Protein AF-A0A440LGI3-F1 (afdb_monomer_lite)

Sequence (277 aa):
MKISSRFRAVAVGVIVAAGVGIASAAQLKEGVQTPPGEHEVALRRELAAARAELEIMQRAVRDASAQAHALATTVAKQAAQTLKEQQQIDEALETAQRVIEDFRAEAILWDREQAAGAHPSMEASQLAVKRALDEERRKVELLQQELTTARQTIDALKTGANVAAVEKTNAIKDRSVAATALKQAGEALELERERADSAVRDLDIVRQERDASKQVSAELSAALEQERERAAGPHPSVAASQLAAKRALDEERRKVELLEQELTTARQTIDALKTGA

Secondary structure (DSSP, 8-state):
----TTSSSSTTTTTGGG------TT-TT------HHHHHHHHHHHHHHHHHHHHHHHHHHHHHHHHHHHHHHHHHHHHHHHHHHHHHHHHHHHHHHHHHHHHHHHHHHHHHHHTT---HHHHHHHHHHHHHHHHHHHHHHHHHHHHHHHHHHHHHHHHHHHHHHHHHHHHHHHHHHHHHHHHHHHHHHHHHHHHHHHHHHHHHHHHHHHHHHHHHHHHHHHHHHHHHHHHHS--HHHHHHHHHHHHHHHHHHHHHHHHHHHHHHHHHHHHHHHTT-

Foldseek 3Di:
DDDDPPVVVVVVVVVVVPDPDPPPPPPPPDDDDDDPVVVLVVLVVVLVVLVVVLVVVVVVLVVVVVVLVVVLVVLVVVLVVLVVVLVVLVVLLVVLVVVLVVLVVVVVVVVVVVVVDDDPVVVVVNVVSVVVNVVSVVVNVVSVVSSVVSVVSNVVSVVVVVVSVVVNVVSVVVSVVSVVVSVVSVVVSVVVVVVVVVVVVVVVVVVVVVVVVVVVVVVVVVVVVVVVCVVPDDDPVNVVVVVVVVVVVVVVVVVVVVVVVVVVVVVVVVVVVVVVD

Structure (mmCIF, N/CA/C/O backbone):
data_AF-A0A440LGI3-F1
#
_entry.id   AF-A0A440LGI3-F1
#
loop_
_atom_site.group_PDB
_atom_site.id
_atom_site.type_symbol
_atom_site.label_atom_id
_atom_site.label_alt_id
_atom_site.label_comp_id
_atom_site.label_asym_id
_atom_site.label_entity_id
_atom_site.label_seq_id
_atom_site.pdbx_PDB_ins_code
_atom_site.Cartn_x
_atom_site.Cartn_y
_atom_site.Cartn_z
_atom_site.occupancy
_atom_site.B_iso_or_equiv
_atom_site.auth_seq_id
_atom_site.auth_comp_id
_atom_site.auth_asym_id
_atom_site.auth_atom_id
_atom_site.pdbx_PDB_model_num
ATOM 1 N N . MET A 1 1 ? 2.412 14.571 -14.139 1.00 35.88 1 MET A N 1
ATOM 2 C CA . MET A 1 1 ? 1.070 14.313 -13.567 1.00 35.88 1 MET A CA 1
ATOM 3 C C . MET A 1 1 ? 1.043 14.811 -12.129 1.00 35.88 1 MET A C 1
ATOM 5 O O . MET A 1 1 ? 1.834 14.342 -11.326 1.00 35.88 1 MET A O 1
ATOM 9 N N . LYS A 1 2 ? 0.213 15.818 -11.821 1.00 37.81 2 LYS A N 1
ATOM 10 C CA . LYS A 1 2 ? 0.049 16.361 -10.462 1.00 37.81 2 LYS A CA 1
ATOM 11 C C . LYS A 1 2 ? -0.776 15.368 -9.639 1.00 37.81 2 LYS A C 1
ATOM 13 O O . LYS A 1 2 ? -1.984 15.274 -9.839 1.00 37.81 2 LYS A O 1
ATOM 18 N N . ILE A 1 3 ? -0.123 14.611 -8.759 1.00 36.50 3 ILE A N 1
ATOM 19 C CA . ILE A 1 3 ? -0.808 13.722 -7.816 1.00 36.50 3 ILE A CA 1
ATOM 20 C C . ILE A 1 3 ? -1.513 14.599 -6.780 1.00 36.50 3 ILE A C 1
ATOM 22 O O . ILE A 1 3 ? -0.930 15.492 -6.169 1.00 36.50 3 ILE A O 1
ATOM 26 N N . SER A 1 4 ? -2.819 14.378 -6.697 1.00 35.66 4 SER A N 1
ATOM 27 C CA . SER A 1 4 ? -3.810 15.153 -5.966 1.00 35.66 4 SER A CA 1
ATOM 28 C C . SER A 1 4 ? -3.439 15.381 -4.496 1.00 35.66 4 SER A C 1
ATOM 30 O O . SER A 1 4 ? -3.217 14.441 -3.735 1.00 35.66 4 SER A O 1
ATOM 32 N N . SER A 1 5 ? -3.492 16.655 -4.096 1.00 36.34 5 SER A N 1
ATOM 33 C CA . SER A 1 5 ? -3.334 17.232 -2.746 1.00 36.34 5 SER A CA 1
ATOM 34 C C . SER A 1 5 ? -4.279 16.657 -1.664 1.00 36.34 5 SER A C 1
ATOM 36 O O . SER A 1 5 ? -4.312 17.128 -0.532 1.00 36.34 5 SER A O 1
ATOM 38 N N . ARG A 1 6 ? -5.072 15.628 -1.981 1.00 42.50 6 ARG A N 1
ATOM 39 C CA . ARG A 1 6 ? -6.076 15.043 -1.079 1.00 42.50 6 ARG A CA 1
ATOM 40 C C . ARG A 1 6 ? -5.533 13.952 -0.149 1.00 42.50 6 ARG A C 1
ATOM 42 O O . ARG A 1 6 ? -6.185 13.648 0.840 1.00 42.50 6 ARG A O 1
ATOM 49 N N . PHE A 1 7 ? -4.331 13.424 -0.392 1.00 35.75 7 PHE A N 1
ATOM 50 C CA . PHE A 1 7 ? -3.746 12.367 0.452 1.00 35.75 7 PHE A CA 1
ATOM 51 C C . PHE A 1 7 ? -3.003 12.876 1.697 1.00 35.75 7 PHE A C 1
ATOM 53 O O . PHE A 1 7 ? -2.817 12.122 2.645 1.00 35.75 7 PHE A O 1
ATOM 60 N N . ARG A 1 8 ? -2.629 14.164 1.752 1.00 36.41 8 ARG A N 1
ATOM 61 C CA . ARG A 1 8 ? -1.976 14.757 2.937 1.00 36.41 8 ARG A CA 1
ATOM 62 C C . ARG A 1 8 ? -2.948 15.265 4.006 1.00 36.41 8 ARG A C 1
ATOM 64 O O . ARG A 1 8 ? -2.534 15.447 5.143 1.00 36.41 8 ARG A O 1
ATOM 71 N N . ALA A 1 9 ? -4.223 15.463 3.671 1.00 32.94 9 ALA A N 1
ATOM 72 C CA . ALA A 1 9 ? -5.201 16.029 4.603 1.00 32.94 9 ALA A CA 1
ATOM 73 C C . ALA A 1 9 ? -5.796 14.999 5.584 1.00 32.94 9 ALA A C 1
ATOM 75 O O . ALA A 1 9 ? -6.285 15.384 6.639 1.00 32.94 9 ALA A O 1
ATOM 76 N N . VAL A 1 10 ? -5.720 13.697 5.285 1.00 37.56 10 VAL A N 1
ATOM 77 C CA . VAL A 1 10 ? -6.328 12.655 6.139 1.00 37.56 10 VAL A CA 1
ATOM 78 C C . VAL A 1 10 ? -5.345 12.115 7.191 1.00 37.56 10 VAL A C 1
ATOM 80 O O . VAL A 1 10 ? -5.763 11.679 8.259 1.00 37.56 10 VAL A O 1
ATOM 83 N N . ALA A 1 11 ? -4.032 12.260 6.977 1.00 31.12 11 ALA A N 1
ATOM 84 C CA . ALA A 1 11 ? -3.007 11.832 7.939 1.00 31.12 11 ALA A CA 1
ATOM 85 C C . ALA A 1 11 ? -2.866 12.754 9.172 1.00 31.12 11 ALA A C 1
ATOM 87 O O . ALA A 1 11 ? -2.262 12.358 10.164 1.00 31.12 11 ALA A O 1
ATOM 88 N N . VAL A 1 12 ? -3.451 13.958 9.151 1.00 32.75 12 VAL A N 1
ATOM 89 C CA . VAL A 1 12 ? -3.512 14.849 10.330 1.00 32.75 12 VAL A CA 1
ATOM 90 C C . VAL A 1 12 ? -4.810 14.645 11.126 1.00 32.75 12 VAL A C 1
ATOM 92 O O . VAL A 1 12 ? -4.840 14.911 12.322 1.00 32.75 12 VAL A O 1
ATOM 95 N N . GLY A 1 13 ? -5.858 14.080 10.514 1.00 34.12 13 GLY A N 1
ATOM 96 C CA . GLY A 1 13 ? -7.134 13.819 11.192 1.00 34.12 13 GLY A CA 1
ATOM 97 C C . GLY A 1 13 ? -7.089 12.671 12.206 1.00 34.12 13 GLY A C 1
ATOM 98 O O . GLY A 1 13 ? -7.856 12.677 13.161 1.00 34.12 13 GLY A O 1
ATOM 99 N N . VAL A 1 14 ? -6.167 11.715 12.045 1.00 35.25 14 VAL A N 1
ATOM 100 C CA . VAL A 1 14 ? -6.080 10.528 12.921 1.00 35.25 14 VAL A CA 1
ATOM 101 C C . VAL A 1 14 ? -5.019 10.678 14.022 1.00 35.25 14 VAL A C 1
ATOM 103 O O . VAL A 1 14 ? -5.102 10.012 15.047 1.00 35.25 14 VAL A O 1
ATOM 106 N N . ILE A 1 15 ? -4.070 11.613 13.891 1.00 33.03 15 ILE A N 1
ATOM 107 C CA . ILE A 1 15 ? -3.072 11.886 14.947 1.00 33.03 15 ILE A CA 1
ATOM 108 C C . ILE A 1 15 ? -3.633 12.823 16.036 1.00 33.03 15 ILE A C 1
ATOM 110 O O . ILE A 1 15 ? -3.181 12.779 17.177 1.00 33.03 15 ILE A O 1
ATOM 114 N N . VAL A 1 16 ? -4.678 13.607 15.746 1.00 34.06 16 VAL A N 1
ATOM 115 C CA . VAL A 1 16 ? -5.318 14.475 16.755 1.00 34.06 16 VAL A CA 1
ATOM 116 C C . VAL A 1 16 ? -6.238 13.698 17.710 1.00 34.06 16 VAL A C 1
ATOM 118 O O . VAL A 1 16 ? -6.420 14.126 18.843 1.00 34.06 16 VAL A O 1
ATOM 121 N N . ALA A 1 17 ? -6.723 12.506 17.345 1.00 35.19 17 ALA A N 1
ATOM 122 C CA . ALA A 1 17 ? -7.547 11.685 18.243 1.00 35.19 17 ALA A CA 1
ATOM 123 C C . ALA A 1 17 ? -6.754 10.991 19.376 1.00 35.19 17 ALA A C 1
ATOM 125 O O . ALA A 1 17 ? -7.355 10.462 20.306 1.00 35.19 17 ALA A O 1
ATOM 126 N N . ALA A 1 18 ? -5.415 11.023 19.332 1.00 35.34 18 ALA A N 1
ATOM 127 C CA . ALA A 1 18 ? -4.541 10.565 20.419 1.00 35.34 18 ALA A CA 1
ATOM 128 C C . ALA A 1 18 ? -3.867 11.726 21.182 1.00 35.34 18 ALA A C 1
ATOM 130 O O . ALA A 1 18 ? -3.089 11.505 22.111 1.00 35.34 18 ALA A O 1
ATOM 131 N N . GLY A 1 19 ? -4.163 12.974 20.807 1.00 28.92 19 GLY A N 1
ATOM 132 C CA . GLY A 1 19 ? -3.716 14.162 21.515 1.00 28.92 19 GLY A CA 1
ATOM 133 C C . GLY A 1 19 ? -4.664 14.475 22.660 1.00 28.92 19 GLY A C 1
ATOM 134 O O . GLY A 1 19 ? -5.689 15.118 22.459 1.00 28.92 19 GLY A O 1
ATOM 135 N N . VAL A 1 20 ? -4.283 14.062 23.868 1.00 43.69 20 VAL A N 1
ATOM 136 C CA . VAL A 1 20 ? -4.733 14.660 25.130 1.00 43.69 20 VAL A CA 1
ATOM 137 C C . VAL A 1 20 ? -4.404 16.159 25.075 1.00 43.69 20 VAL A C 1
ATOM 139 O O . VAL A 1 20 ? -3.344 16.613 25.493 1.00 43.69 20 VAL A O 1
ATOM 142 N N . GLY A 1 21 ? -5.292 16.929 24.455 1.00 28.75 21 GLY A N 1
ATOM 143 C CA . GLY A 1 21 ? -5.326 18.377 24.489 1.00 28.75 21 GLY A CA 1
ATOM 144 C C . GLY A 1 21 ? -6.233 18.767 25.636 1.00 28.75 21 GLY A C 1
ATOM 145 O O . GLY A 1 21 ? -7.441 18.571 25.570 1.00 28.75 21 GLY A O 1
ATOM 146 N N . ILE A 1 22 ? -5.616 19.270 26.696 1.00 36.03 22 ILE A N 1
ATOM 147 C CA . ILE A 1 22 ? -6.231 19.834 27.893 1.00 36.03 22 ILE A CA 1
ATOM 148 C C . ILE A 1 22 ? -7.269 20.880 27.459 1.00 36.03 22 ILE A C 1
ATOM 150 O O . ILE A 1 22 ? -6.949 22.049 27.242 1.00 36.03 22 ILE A O 1
ATOM 154 N N . ALA A 1 23 ? -8.523 20.462 27.301 1.00 30.61 23 ALA A N 1
ATOM 155 C CA . ALA A 1 23 ? -9.643 21.377 27.254 1.00 30.61 23 ALA A CA 1
ATOM 156 C C . ALA A 1 23 ? -9.852 21.863 28.688 1.00 30.61 23 ALA A C 1
ATOM 158 O O . ALA A 1 23 ? -10.273 21.120 29.573 1.00 30.61 23 ALA A O 1
ATOM 159 N N . SER A 1 24 ? -9.441 23.112 28.893 1.00 34.94 24 SER A N 1
ATOM 160 C CA . SER A 1 24 ? -9.685 23.949 30.061 1.00 34.94 24 SER A CA 1
ATOM 161 C C . SER A 1 24 ? -11.020 23.632 30.747 1.00 34.94 24 SER A C 1
ATOM 163 O O . SER A 1 24 ? -12.033 23.416 30.081 1.00 34.94 24 SER A O 1
ATOM 165 N N . ALA A 1 25 ? -11.006 23.661 32.081 1.00 32.72 25 ALA A N 1
ATOM 166 C CA . ALA A 1 25 ? -12.065 23.309 33.032 1.00 32.72 25 ALA A CA 1
ATOM 167 C C . ALA A 1 25 ? -13.388 24.117 32.929 1.00 32.72 25 ALA A C 1
ATOM 169 O O . ALA A 1 25 ? -14.118 24.245 33.907 1.00 32.72 25 ALA A O 1
ATOM 170 N N . ALA A 1 26 ? -13.721 24.671 31.763 1.00 33.50 26 ALA A N 1
ATOM 171 C CA . ALA A 1 26 ? -14.857 25.557 31.540 1.00 33.50 26 ALA A CA 1
ATOM 172 C C . ALA A 1 26 ? -16.068 24.901 30.841 1.00 33.50 26 ALA A C 1
ATOM 174 O O . ALA A 1 26 ? -17.099 25.555 30.728 1.00 33.50 26 ALA A O 1
ATOM 175 N N . GLN A 1 27 ? -15.994 23.637 30.397 1.00 34.66 27 GLN A N 1
ATOM 176 C CA . GLN A 1 27 ? -17.116 22.961 29.705 1.00 34.66 27 GLN A CA 1
ATOM 177 C C . GLN A 1 27 ? -17.822 21.852 30.509 1.00 34.66 27 GLN A C 1
ATOM 179 O O . GLN A 1 27 ? -18.662 21.136 29.975 1.00 34.66 27 GLN A O 1
ATOM 184 N N . LEU A 1 28 ? -17.592 21.755 31.822 1.00 34.28 28 LEU A N 1
ATOM 185 C CA . LEU A 1 28 ? -18.392 20.904 32.721 1.00 34.28 28 LEU A CA 1
ATOM 186 C C . LEU A 1 28 ? -19.729 21.568 33.103 1.00 34.28 28 LEU A C 1
ATOM 188 O O . LEU A 1 28 ? -20.055 21.683 34.285 1.00 34.28 28 LEU A O 1
ATOM 192 N N . LYS A 1 29 ? -20.490 22.076 32.125 1.00 39.44 29 LYS A N 1
ATOM 193 C CA . LYS A 1 29 ? -21.777 22.727 32.416 1.00 39.44 29 LYS A CA 1
ATOM 194 C C . LYS A 1 29 ? -22.878 22.548 31.378 1.00 39.44 29 LYS A C 1
ATOM 196 O O . LYS A 1 29 ? -23.799 23.350 31.363 1.00 39.44 29 LYS A O 1
ATOM 201 N N . GLU A 1 30 ? -22.852 21.479 30.592 1.00 33.59 30 GLU A N 1
ATOM 202 C CA . GLU A 1 30 ? -24.061 21.003 29.911 1.00 33.59 30 GLU A CA 1
ATOM 203 C C . GLU A 1 30 ? -24.135 19.483 30.029 1.00 33.59 30 GLU A C 1
ATOM 205 O O . GLU A 1 30 ? -23.509 18.724 29.295 1.00 33.59 30 GLU A O 1
ATOM 210 N N . GLY A 1 31 ? -24.871 19.039 31.049 1.00 43.50 31 GLY A N 1
ATOM 211 C CA . GLY A 1 31 ? -25.256 17.650 31.196 1.00 43.50 31 GLY A CA 1
ATOM 212 C C . GLY A 1 31 ? -26.289 17.293 30.138 1.00 43.50 31 GLY A C 1
ATOM 213 O O . GLY A 1 31 ? -27.443 17.695 30.238 1.00 43.50 31 GLY A O 1
ATOM 214 N N . VAL A 1 32 ? -25.886 16.481 29.169 1.00 39.09 32 VAL A N 1
ATOM 215 C CA . VAL A 1 32 ? -26.798 15.586 28.458 1.00 39.09 32 VAL A CA 1
ATOM 216 C C . VAL A 1 32 ? -26.249 14.186 28.677 1.00 39.09 32 VAL A C 1
ATOM 218 O O . VAL A 1 32 ? -25.307 13.747 28.026 1.00 39.09 32 VAL A O 1
ATOM 221 N N . GLN A 1 33 ? -26.791 13.521 29.695 1.00 47.25 33 GLN A N 1
ATOM 222 C CA . GLN A 1 33 ? -26.539 12.112 29.965 1.00 47.25 33 GLN A CA 1
ATOM 223 C C . GLN A 1 33 ? -27.120 11.298 28.807 1.00 47.25 33 GLN A C 1
ATOM 225 O O . GLN A 1 33 ? -28.317 11.025 28.776 1.00 47.25 33 GLN A O 1
ATOM 230 N N . THR A 1 34 ? -26.284 10.911 27.848 1.00 46.88 34 THR A N 1
ATOM 231 C CA . THR A 1 34 ? -26.617 9.792 26.965 1.00 46.88 34 THR A CA 1
ATOM 232 C C . THR A 1 34 ? -26.595 8.514 27.804 1.00 46.88 34 THR A C 1
ATOM 234 O O . THR A 1 34 ? -25.626 8.307 28.544 1.00 46.88 34 THR A O 1
ATOM 237 N N . PRO A 1 35 ? -27.635 7.666 27.751 1.00 51.53 35 PRO A N 1
ATOM 238 C CA . PRO A 1 35 ? -27.688 6.445 28.541 1.00 51.53 35 PRO A CA 1
ATOM 239 C C . PRO A 1 35 ? -26.464 5.558 28.244 1.00 51.53 35 PRO A C 1
ATOM 241 O O . PRO A 1 35 ? -26.024 5.486 27.093 1.00 51.53 35 PRO A O 1
ATOM 244 N N . PRO A 1 36 ? -25.914 4.863 29.257 1.00 54.81 36 PRO A N 1
ATOM 245 C CA . PRO A 1 36 ? -24.623 4.169 29.175 1.00 54.81 36 PRO A CA 1
ATOM 246 C C . PRO A 1 36 ? -24.510 3.132 28.041 1.00 54.81 36 PRO A C 1
ATOM 248 O O . PRO A 1 36 ? -23.405 2.816 27.618 1.00 54.81 36 PRO A O 1
ATOM 251 N N . GLY A 1 37 ? -25.629 2.648 27.487 1.00 63.50 37 GLY A N 1
ATOM 252 C CA . GLY A 1 37 ? -25.635 1.740 26.335 1.00 63.50 37 GLY A CA 1
ATOM 253 C C . GLY A 1 37 ? -25.569 2.415 24.957 1.00 63.50 37 GLY A C 1
ATOM 254 O O . GLY A 1 37 ? -25.076 1.810 24.009 1.00 63.50 37 GLY A O 1
ATOM 255 N N . GLU A 1 38 ? -26.031 3.660 24.803 1.00 73.75 38 GLU A N 1
ATOM 256 C CA . GLU A 1 38 ? -26.073 4.323 23.486 1.00 73.75 38 GLU A CA 1
ATOM 257 C C . GLU A 1 38 ? -24.679 4.714 22.995 1.00 73.75 38 GLU A C 1
ATOM 259 O O . GLU A 1 38 ? -24.362 4.537 21.817 1.00 73.75 38 GLU A O 1
ATOM 264 N N . HIS A 1 39 ? -23.823 5.179 23.906 1.00 74.44 39 HIS A N 1
ATOM 265 C CA . HIS A 1 39 ? -22.442 5.533 23.586 1.00 74.44 39 HIS A CA 1
ATOM 266 C C . HIS A 1 39 ? -21.631 4.296 23.174 1.00 74.44 39 HIS A C 1
ATOM 268 O O . HIS A 1 39 ? -20.865 4.330 22.214 1.00 74.44 39 HIS A O 1
ATOM 274 N N . GLU A 1 40 ? -21.872 3.159 23.830 1.00 75.69 40 GLU A N 1
ATOM 275 C CA . GLU A 1 40 ? -21.215 1.902 23.488 1.00 75.69 40 GLU A CA 1
ATOM 276 C C . GLU A 1 40 ? -21.670 1.361 22.122 1.00 75.69 40 GLU A C 1
ATOM 278 O O . GLU A 1 40 ? -20.862 0.898 21.315 1.00 75.69 40 GLU A O 1
ATOM 283 N N . VAL A 1 41 ? -22.970 1.449 21.822 1.00 82.50 41 VAL A N 1
ATOM 284 C CA . VAL A 1 41 ? -23.519 1.064 20.514 1.00 82.50 41 VAL A CA 1
ATOM 285 C C . VAL A 1 41 ? -22.981 1.966 19.400 1.00 82.50 41 VAL A C 1
ATOM 287 O O . VAL A 1 41 ? -22.651 1.461 18.323 1.00 82.50 41 VAL A O 1
ATOM 290 N N . ALA A 1 42 ? -22.832 3.268 19.657 1.00 82.88 42 ALA A N 1
ATOM 291 C CA . ALA A 1 42 ? -22.209 4.203 18.724 1.00 82.88 42 ALA A CA 1
ATOM 292 C C . ALA A 1 42 ? -20.744 3.825 18.439 1.00 82.88 42 ALA A C 1
ATOM 294 O O . ALA A 1 42 ? -20.391 3.610 17.280 1.00 82.88 42 ALA A O 1
ATOM 295 N N . LEU A 1 43 ? -19.931 3.603 19.478 1.00 81.19 43 LEU A N 1
ATOM 296 C CA . LEU A 1 43 ? -18.525 3.198 19.342 1.00 81.19 43 LEU A CA 1
ATOM 297 C C . LEU A 1 43 ? -18.363 1.853 18.616 1.00 81.19 43 LEU A C 1
ATOM 299 O O . LEU A 1 43 ? -17.472 1.687 17.783 1.00 81.19 43 LEU A O 1
ATOM 303 N N . ARG A 1 44 ? -19.253 0.883 18.865 1.00 82.75 44 ARG A N 1
ATOM 304 C CA . ARG A 1 44 ? -19.278 -0.397 18.133 1.00 82.75 44 ARG A CA 1
ATOM 305 C C . ARG A 1 44 ? -19.547 -0.192 16.647 1.00 82.75 44 ARG A C 1
ATOM 307 O O . ARG A 1 44 ? -18.911 -0.838 15.813 1.00 82.75 44 ARG A O 1
ATOM 314 N N . ARG A 1 45 ? -20.501 0.680 16.314 1.00 88.25 45 ARG A N 1
ATOM 315 C CA . ARG A 1 45 ? -20.844 1.002 14.927 1.00 88.25 45 ARG A CA 1
ATOM 316 C C . ARG A 1 45 ? -19.687 1.711 14.230 1.00 88.25 45 ARG A C 1
ATOM 318 O O . ARG A 1 45 ? -19.384 1.364 13.092 1.00 88.25 45 ARG A O 1
ATOM 325 N N . GLU A 1 46 ? -19.022 2.635 14.912 1.00 87.38 46 GLU A N 1
ATOM 326 C CA . GLU A 1 46 ? -17.835 3.331 14.409 1.00 87.38 46 GLU A CA 1
ATOM 327 C C . GLU A 1 46 ? -16.658 2.376 14.192 1.00 87.38 46 GLU A C 1
ATOM 329 O O . GLU A 1 46 ? -16.050 2.387 13.126 1.00 87.38 46 GLU A O 1
ATOM 334 N N . LEU A 1 47 ? -16.381 1.469 15.132 1.00 86.06 47 LEU A N 1
ATOM 335 C CA . LEU A 1 47 ? -15.334 0.456 14.982 1.00 86.06 47 LEU A CA 1
ATOM 336 C C . LEU A 1 47 ? -15.647 -0.530 13.844 1.00 86.06 47 LEU A C 1
ATOM 338 O O . LEU A 1 47 ? -14.755 -0.916 13.087 1.00 86.06 47 LEU A O 1
ATOM 342 N N . ALA A 1 48 ? -16.910 -0.938 13.694 1.00 88.44 48 ALA A N 1
ATOM 343 C CA . ALA A 1 48 ? -17.348 -1.774 12.579 1.00 88.44 48 ALA A CA 1
ATOM 344 C C . ALA A 1 48 ? -17.204 -1.045 11.233 1.00 88.44 48 ALA A C 1
ATOM 346 O O . ALA A 1 48 ? -16.718 -1.641 10.271 1.00 88.44 48 ALA A O 1
ATOM 347 N N . ALA A 1 49 ? -17.557 0.243 11.179 1.00 89.38 49 ALA A N 1
ATOM 348 C CA . ALA A 1 49 ? -17.346 1.085 10.007 1.00 89.38 49 ALA A CA 1
ATOM 349 C C . ALA A 1 49 ? -15.850 1.217 9.680 1.00 89.38 49 ALA A C 1
ATOM 351 O O . ALA A 1 49 ? -15.452 0.954 8.549 1.00 89.38 49 ALA A O 1
ATOM 352 N N . ALA A 1 50 ? -15.005 1.486 10.675 1.00 85.44 50 ALA A N 1
ATOM 353 C CA . ALA A 1 50 ? -13.559 1.602 10.501 1.00 85.44 50 ALA A CA 1
ATOM 354 C C . ALA A 1 50 ? -12.906 0.281 10.043 1.00 85.44 50 ALA A C 1
ATOM 356 O O . ALA A 1 50 ? -11.986 0.281 9.223 1.00 85.44 50 ALA A O 1
ATOM 357 N N . ARG A 1 51 ? -13.402 -0.873 10.513 1.00 86.00 51 ARG A N 1
ATOM 358 C CA . ARG A 1 51 ? -12.980 -2.200 10.024 1.00 86.00 51 ARG A CA 1
ATOM 359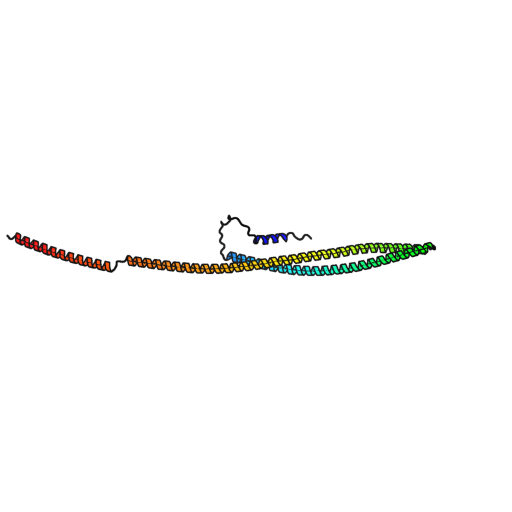 C C . ARG A 1 51 ? -13.405 -2.437 8.576 1.00 86.00 51 ARG A C 1
ATOM 361 O O . ARG A 1 51 ? -12.591 -2.909 7.785 1.00 86.00 51 ARG A O 1
ATOM 368 N N . ALA A 1 52 ? -14.639 -2.087 8.217 1.00 89.50 52 ALA A N 1
ATOM 369 C CA . ALA A 1 52 ? -15.122 -2.194 6.843 1.00 89.50 52 ALA A CA 1
ATOM 370 C C . ALA A 1 52 ? -14.318 -1.288 5.893 1.00 89.50 52 ALA A C 1
ATOM 372 O O . ALA A 1 52 ? -13.907 -1.721 4.816 1.00 89.50 52 ALA A O 1
ATOM 373 N N . GLU A 1 53 ? -14.012 -0.062 6.316 1.00 86.50 53 GLU A N 1
ATOM 374 C CA . GLU A 1 53 ? -13.130 0.850 5.587 1.00 86.50 53 GLU A CA 1
ATOM 375 C C . GLU A 1 53 ? -11.716 0.279 5.441 1.00 86.50 53 GLU A C 1
ATOM 377 O O . GLU A 1 53 ? -11.148 0.333 4.348 1.00 86.50 53 GLU A O 1
ATOM 382 N N . LEU A 1 54 ? -11.156 -0.343 6.486 1.00 86.50 54 LEU A N 1
ATOM 383 C CA . LEU A 1 54 ? -9.871 -1.038 6.388 1.00 86.50 54 LEU A CA 1
ATOM 384 C C . LEU A 1 54 ? -9.921 -2.170 5.362 1.00 86.50 54 LEU A C 1
ATOM 386 O O . LEU A 1 54 ? -8.991 -2.309 4.573 1.00 86.50 54 LEU A O 1
ATOM 390 N N . GLU A 1 55 ? -10.976 -2.980 5.338 1.00 89.38 55 GLU A N 1
ATOM 391 C CA . GLU A 1 55 ? -11.117 -4.045 4.343 1.00 89.38 55 GLU A CA 1
ATOM 392 C C . GLU A 1 55 ? -11.185 -3.500 2.913 1.00 89.38 55 GLU A C 1
ATOM 394 O O . GLU A 1 55 ? -10.527 -4.045 2.020 1.00 89.38 55 GLU A O 1
ATOM 399 N N . ILE A 1 56 ? -11.923 -2.406 2.699 1.00 89.00 56 ILE A N 1
ATOM 400 C CA . ILE A 1 56 ? -11.981 -1.701 1.412 1.00 89.00 56 ILE A CA 1
ATOM 401 C C . ILE A 1 56 ? -10.587 -1.197 1.030 1.00 89.00 56 ILE A C 1
ATOM 403 O O . ILE A 1 56 ? -10.114 -1.488 -0.070 1.00 89.00 56 ILE A O 1
ATOM 407 N N . MET A 1 57 ? -9.888 -0.522 1.947 1.00 84.75 57 MET A N 1
ATOM 408 C CA . MET A 1 57 ? -8.516 -0.059 1.732 1.00 84.75 57 MET A CA 1
ATOM 409 C C . MET A 1 57 ? -7.573 -1.222 1.415 1.00 84.75 57 MET A C 1
ATOM 411 O O . MET A 1 57 ? -6.760 -1.133 0.501 1.00 84.75 57 MET A O 1
ATOM 415 N N . GLN A 1 58 ? -7.694 -2.352 2.111 1.00 85.31 58 GLN A N 1
ATOM 416 C CA . GLN A 1 58 ? -6.874 -3.529 1.845 1.00 85.31 58 GLN A CA 1
ATOM 417 C C . GLN A 1 58 ? -7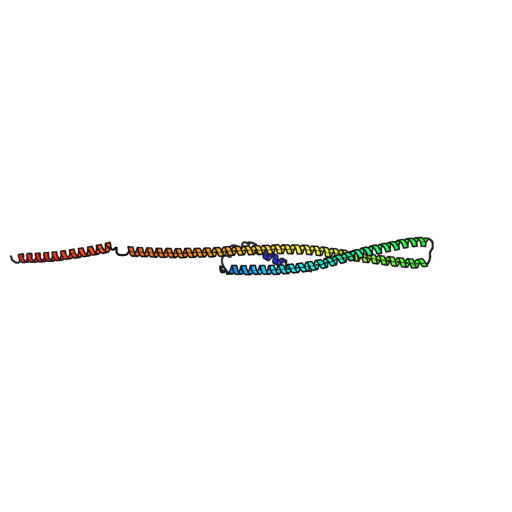.134 -4.114 0.461 1.00 85.31 58 GLN A C 1
ATOM 419 O O . GLN A 1 58 ? -6.187 -4.550 -0.191 1.00 85.31 58 GLN A O 1
ATOM 424 N N . ARG A 1 59 ? -8.394 -4.173 0.014 1.00 89.69 59 ARG A N 1
ATOM 425 C CA . ARG A 1 59 ? -8.726 -4.609 -1.350 1.00 89.69 59 ARG A CA 1
ATOM 426 C C . ARG A 1 59 ? -8.138 -3.643 -2.372 1.00 89.69 59 ARG A C 1
ATOM 428 O O . ARG A 1 59 ? -7.358 -4.088 -3.203 1.00 89.69 59 ARG A O 1
ATOM 435 N N . ALA A 1 60 ? -8.355 -2.341 -2.200 1.00 86.81 60 ALA A N 1
ATOM 436 C CA . ALA A 1 60 ? -7.778 -1.317 -3.066 1.00 86.81 60 ALA A CA 1
ATOM 437 C C . ALA A 1 60 ? -6.241 -1.397 -3.138 1.00 86.81 60 ALA A C 1
ATOM 439 O O . ALA A 1 60 ? -5.668 -1.265 -4.213 1.00 86.81 60 ALA A O 1
ATOM 440 N N . VAL A 1 61 ? -5.559 -1.680 -2.023 1.00 85.38 61 VAL A N 1
ATOM 441 C CA . VAL A 1 61 ? -4.100 -1.881 -1.992 1.00 85.38 61 VAL A CA 1
ATOM 442 C C . VAL A 1 61 ? -3.684 -3.173 -2.699 1.00 85.38 61 VAL A C 1
ATOM 444 O O . VAL A 1 61 ? -2.662 -3.176 -3.383 1.00 85.38 61 VAL A O 1
ATOM 447 N N . ARG A 1 62 ? -4.435 -4.275 -2.558 1.00 86.69 62 ARG A N 1
ATOM 448 C CA . ARG A 1 62 ? -4.160 -5.517 -3.307 1.00 86.69 62 ARG A CA 1
ATOM 449 C C . ARG A 1 62 ? -4.306 -5.278 -4.808 1.00 86.69 62 ARG A C 1
ATOM 451 O O . ARG A 1 62 ? -3.409 -5.654 -5.557 1.00 86.69 62 ARG A O 1
ATOM 458 N N . ASP A 1 63 ? -5.368 -4.594 -5.215 1.00 88.94 63 ASP A N 1
ATOM 459 C CA . ASP A 1 63 ? -5.636 -4.266 -6.615 1.00 88.94 63 ASP A CA 1
ATOM 460 C C . ASP A 1 63 ? -4.567 -3.319 -7.170 1.00 88.94 63 ASP A C 1
ATOM 462 O O . ASP A 1 63 ? -3.980 -3.589 -8.217 1.00 88.94 63 ASP A O 1
ATOM 466 N N . ALA A 1 64 ? -4.223 -2.263 -6.429 1.00 85.75 64 ALA A N 1
ATOM 467 C CA . ALA A 1 64 ? -3.138 -1.351 -6.779 1.00 85.75 64 ALA A CA 1
ATOM 468 C C . ALA A 1 64 ? -1.783 -2.071 -6.843 1.00 85.75 64 ALA A C 1
ATOM 470 O O . ALA A 1 64 ? -0.986 -1.802 -7.736 1.00 85.75 64 ALA A O 1
ATOM 471 N N . SER A 1 65 ? -1.519 -3.029 -5.950 1.00 85.56 65 SER A N 1
ATOM 472 C CA . SER A 1 65 ? -0.305 -3.846 -5.997 1.00 85.56 65 SER A CA 1
ATOM 473 C C . SER A 1 65 ? -0.288 -4.780 -7.206 1.00 85.56 65 SER A C 1
ATOM 475 O O . SER A 1 65 ? 0.776 -4.984 -7.787 1.00 85.56 65 SER A O 1
ATOM 477 N N . ALA A 1 66 ? -1.427 -5.357 -7.591 1.00 89.31 66 ALA A N 1
ATOM 478 C CA . ALA A 1 66 ? -1.533 -6.192 -8.783 1.00 89.31 66 ALA A CA 1
ATOM 479 C C . ALA A 1 66 ? -1.308 -5.359 -10.054 1.00 89.31 66 ALA A C 1
ATOM 481 O O . ALA A 1 66 ? -0.517 -5.749 -10.912 1.00 89.31 66 ALA A O 1
ATOM 482 N N . GLN A 1 67 ? -1.914 -4.170 -10.129 1.00 88.44 67 GLN A N 1
ATOM 483 C CA . GLN A 1 67 ? -1.678 -3.202 -11.203 1.00 88.44 67 GLN A CA 1
ATOM 484 C C . GLN A 1 67 ? -0.214 -2.750 -11.244 1.00 88.44 67 GLN A C 1
ATOM 486 O O . GLN A 1 67 ? 0.396 -2.765 -12.308 1.00 88.44 67 GLN A O 1
ATOM 491 N N . ALA A 1 68 ? 0.389 -2.424 -10.099 1.00 86.62 68 ALA A N 1
ATOM 492 C CA . ALA A 1 68 ? 1.798 -2.046 -10.012 1.00 86.62 68 ALA A CA 1
ATOM 493 C C . ALA A 1 68 ? 2.727 -3.184 -10.455 1.00 86.62 68 ALA A C 1
ATOM 495 O O . ALA A 1 68 ? 3.711 -2.934 -11.144 1.00 86.62 68 ALA A O 1
ATOM 496 N N . HIS A 1 69 ? 2.412 -4.437 -10.113 1.00 87.56 69 HIS A N 1
ATOM 497 C CA . HIS A 1 69 ? 3.160 -5.592 -10.606 1.00 87.56 69 HIS A CA 1
ATOM 498 C C . HIS A 1 69 ? 3.010 -5.769 -12.117 1.00 87.56 69 HIS A C 1
ATOM 500 O O . HIS A 1 69 ? 4.016 -5.964 -12.796 1.00 87.56 69 HIS A O 1
ATOM 506 N N . ALA A 1 70 ? 1.798 -5.648 -12.661 1.00 92.12 70 ALA A N 1
ATOM 507 C CA . ALA A 1 70 ? 1.580 -5.696 -14.103 1.00 92.12 70 ALA A CA 1
ATOM 508 C C . ALA A 1 70 ? 2.379 -4.592 -14.818 1.00 92.12 70 ALA A C 1
ATOM 510 O O . ALA A 1 70 ? 3.139 -4.886 -15.740 1.00 92.12 70 ALA A O 1
ATOM 511 N N . LEU A 1 71 ? 2.314 -3.353 -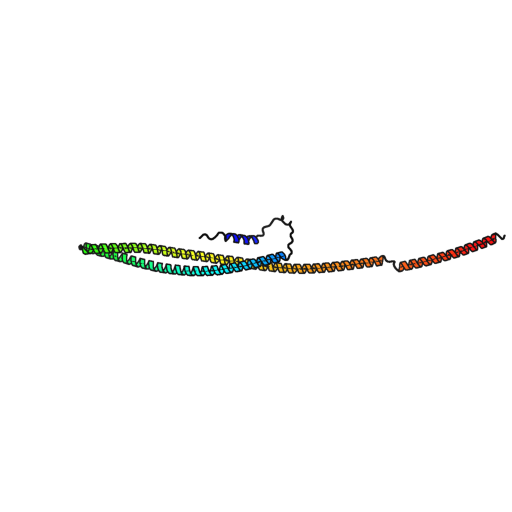14.325 1.00 90.19 71 LEU A N 1
ATOM 512 C CA . LEU A 1 71 ? 3.092 -2.229 -14.848 1.00 90.19 71 LEU A CA 1
ATOM 513 C C . LEU A 1 71 ? 4.604 -2.457 -14.726 1.00 90.19 71 LEU A C 1
ATOM 515 O O . LEU A 1 71 ? 5.346 -2.187 -15.665 1.00 90.19 71 LEU A O 1
ATOM 519 N N . ALA A 1 72 ? 5.081 -3.008 -13.610 1.00 89.50 72 ALA A N 1
ATOM 520 C CA . ALA A 1 72 ? 6.491 -3.349 -13.447 1.00 89.50 72 ALA A CA 1
ATOM 521 C C . ALA A 1 72 ? 6.934 -4.403 -14.470 1.00 89.50 72 ALA A C 1
ATOM 523 O O . ALA A 1 72 ? 8.016 -4.286 -15.038 1.00 89.50 72 ALA A O 1
ATOM 524 N N . THR A 1 73 ? 6.093 -5.401 -14.766 1.00 92.81 73 THR A N 1
ATOM 525 C CA . THR A 1 73 ? 6.411 -6.390 -15.807 1.00 92.81 73 THR A CA 1
ATOM 526 C C . THR A 1 73 ? 6.433 -5.779 -17.205 1.00 92.81 73 THR A C 1
ATOM 528 O O . THR A 1 73 ? 7.299 -6.139 -18.000 1.00 92.81 73 THR A O 1
ATOM 531 N N . THR A 1 74 ? 5.538 -4.836 -17.521 1.00 93.44 74 THR A N 1
ATOM 532 C CA . THR A 1 74 ? 5.561 -4.148 -18.821 1.00 93.44 74 THR A CA 1
ATOM 533 C C . THR A 1 74 ? 6.771 -3.231 -18.944 1.00 93.44 74 THR A C 1
ATOM 535 O O . THR A 1 74 ? 7.444 -3.265 -19.967 1.00 93.44 74 THR A O 1
ATOM 538 N N . VAL A 1 75 ? 7.101 -2.485 -17.887 1.00 93.06 75 VAL A N 1
ATOM 539 C CA . VAL A 1 75 ? 8.290 -1.621 -17.827 1.00 93.06 75 VAL A CA 1
ATOM 540 C C . VAL A 1 75 ? 9.571 -2.445 -17.939 1.00 93.06 75 VAL A C 1
ATOM 542 O O . VAL A 1 75 ? 10.469 -2.071 -18.683 1.00 93.06 75 VAL A O 1
ATOM 545 N N . ALA A 1 76 ? 9.651 -3.600 -17.273 1.00 91.75 76 ALA A N 1
ATOM 546 C CA . ALA A 1 76 ? 10.800 -4.496 -17.387 1.00 91.75 76 ALA A CA 1
ATOM 547 C C . ALA A 1 76 ? 10.957 -5.051 -18.811 1.00 91.75 76 ALA A C 1
ATOM 549 O O . ALA A 1 76 ? 12.070 -5.095 -19.332 1.00 91.75 76 ALA A O 1
ATOM 550 N N . LYS A 1 77 ? 9.850 -5.427 -19.467 1.00 94.69 77 LYS A N 1
ATOM 551 C CA . LYS A 1 77 ? 9.864 -5.845 -20.878 1.00 94.69 77 LYS A CA 1
ATOM 552 C C . LYS A 1 77 ? 10.325 -4.716 -21.798 1.00 94.69 77 LYS A C 1
ATOM 554 O O . LYS A 1 77 ? 11.149 -4.960 -22.670 1.00 94.69 77 LYS A O 1
ATOM 559 N N . GLN A 1 78 ? 9.829 -3.497 -21.586 1.00 94.19 78 GLN A N 1
ATOM 560 C CA . GLN A 1 78 ? 10.253 -2.317 -22.343 1.00 94.19 78 GLN A CA 1
ATOM 561 C C . GLN A 1 78 ? 11.744 -2.034 -22.143 1.00 94.19 78 GLN A C 1
ATOM 563 O O . GLN A 1 78 ? 12.463 -1.909 -23.123 1.00 94.19 78 GLN A O 1
ATOM 568 N N . ALA A 1 79 ? 12.233 -2.031 -20.902 1.00 93.38 79 ALA A N 1
ATOM 569 C CA . ALA A 1 79 ? 13.648 -1.815 -20.607 1.00 93.38 79 ALA A CA 1
ATOM 570 C C . ALA A 1 79 ? 14.547 -2.880 -21.254 1.00 93.38 79 ALA A C 1
ATOM 572 O O . ALA A 1 79 ? 15.584 -2.544 -21.818 1.00 93.38 79 ALA A O 1
ATOM 573 N N . ALA A 1 80 ? 14.143 -4.155 -21.215 1.00 94.88 80 ALA A N 1
ATOM 574 C CA . ALA A 1 80 ? 14.877 -5.235 -21.873 1.00 94.88 80 ALA A CA 1
ATOM 575 C C . ALA A 1 80 ? 14.910 -5.065 -23.400 1.00 94.88 80 ALA A C 1
ATOM 577 O O . ALA A 1 80 ? 15.944 -5.301 -24.023 1.00 94.88 80 ALA A O 1
ATOM 578 N N . GLN A 1 81 ? 13.799 -4.626 -23.996 1.00 96.00 81 GLN A N 1
ATOM 579 C CA . GLN A 1 81 ? 13.719 -4.347 -25.426 1.00 96.00 81 GLN A CA 1
ATOM 580 C C . GLN A 1 81 ? 14.615 -3.166 -25.819 1.00 96.00 81 GLN A C 1
ATOM 582 O O . GLN A 1 81 ? 15.427 -3.304 -26.729 1.00 96.00 81 GLN A O 1
ATOM 587 N N . THR A 1 82 ? 14.549 -2.049 -25.092 1.00 95.88 82 THR A N 1
ATOM 588 C CA . THR A 1 82 ? 15.405 -0.880 -25.341 1.00 95.88 82 THR A CA 1
ATOM 589 C C . THR A 1 82 ? 16.885 -1.204 -25.138 1.00 95.88 82 THR A C 1
ATOM 591 O O . THR A 1 82 ? 17.721 -0.707 -25.879 1.00 95.88 82 THR A O 1
ATOM 594 N N . LEU A 1 83 ? 17.234 -2.071 -24.182 1.00 95.69 83 LEU A N 1
ATOM 595 C CA . LEU A 1 83 ? 18.614 -2.532 -24.000 1.00 95.69 83 LEU A CA 1
ATOM 596 C C . LEU A 1 83 ? 19.097 -3.368 -25.195 1.00 95.69 83 LEU A C 1
ATOM 598 O O . LEU A 1 83 ? 20.238 -3.230 -25.627 1.00 95.69 83 LEU A O 1
ATOM 602 N N . LYS A 1 84 ? 18.230 -4.221 -25.748 1.00 96.62 84 LYS A N 1
ATOM 603 C CA . LYS A 1 84 ? 18.545 -4.987 -26.957 1.00 96.62 84 LYS A CA 1
ATOM 604 C C . LYS A 1 84 ? 18.732 -4.068 -28.166 1.00 96.62 84 LYS A C 1
ATOM 606 O O . LYS A 1 84 ? 19.686 -4.244 -28.914 1.00 96.62 84 LYS A O 1
ATOM 611 N N . GLU A 1 85 ? 17.856 -3.082 -28.338 1.00 95.38 85 GLU A N 1
ATOM 612 C CA . GLU A 1 85 ? 17.989 -2.057 -29.384 1.00 95.38 85 GLU A CA 1
ATOM 613 C C . GLU A 1 85 ? 19.281 -1.255 -29.206 1.00 95.38 85 GLU A C 1
ATOM 615 O O . GLU A 1 85 ? 20.013 -1.052 -30.167 1.00 95.38 85 GLU A O 1
ATOM 620 N N . GLN A 1 86 ? 19.623 -0.886 -27.969 1.00 96.25 86 GLN A N 1
ATOM 621 C CA . GLN A 1 86 ? 20.881 -0.219 -27.649 1.00 96.25 86 GLN A CA 1
ATOM 622 C C . GLN A 1 86 ? 22.095 -1.045 -28.101 1.00 96.25 86 GLN A C 1
ATOM 624 O O . GLN A 1 86 ? 22.985 -0.502 -28.745 1.00 96.25 86 GLN A O 1
ATOM 629 N N . GLN A 1 87 ? 22.118 -2.350 -27.802 1.00 96.56 87 GLN A N 1
ATOM 630 C CA . GLN A 1 87 ? 23.197 -3.251 -28.230 1.00 96.56 87 GLN A CA 1
ATOM 631 C C . GLN A 1 87 ? 23.305 -3.323 -29.757 1.00 96.56 87 GLN A C 1
ATOM 633 O O . GLN A 1 87 ? 24.403 -3.259 -30.297 1.00 96.56 87 GLN A O 1
ATOM 638 N N . GLN A 1 88 ? 22.171 -3.390 -30.456 1.00 96.81 88 GLN A N 1
ATOM 639 C CA . GLN A 1 88 ? 22.144 -3.391 -31.920 1.00 96.81 88 GLN A CA 1
ATOM 640 C C . GLN A 1 88 ? 22.646 -2.070 -32.514 1.00 96.81 88 GLN A C 1
ATOM 642 O O . GLN A 1 88 ? 23.348 -2.083 -33.521 1.00 96.81 88 GLN A O 1
ATOM 647 N N . ILE A 1 89 ? 22.314 -0.934 -31.894 1.00 96.31 89 ILE A N 1
ATOM 648 C CA . ILE A 1 89 ? 22.815 0.384 -32.300 1.00 96.31 89 ILE A CA 1
ATOM 649 C C . ILE A 1 89 ? 24.323 0.480 -32.050 1.00 96.31 89 ILE A C 1
ATOM 651 O O . ILE A 1 89 ? 25.044 0.962 -32.919 1.00 96.31 89 ILE A O 1
ATOM 655 N N . ASP A 1 90 ? 24.812 -0.005 -30.906 1.00 96.44 90 ASP A N 1
ATOM 656 C CA . ASP A 1 90 ? 26.245 -0.051 -30.592 1.00 96.44 90 ASP A CA 1
ATOM 657 C C . ASP A 1 90 ? 27.012 -0.914 -31.626 1.00 96.44 90 ASP A C 1
ATOM 659 O O . ASP A 1 90 ? 28.049 -0.490 -32.139 1.00 96.44 90 ASP A O 1
ATOM 663 N N . GLU A 1 91 ? 26.474 -2.076 -32.018 1.00 97.62 91 GLU A N 1
ATOM 664 C CA . GLU A 1 91 ? 27.032 -2.931 -33.083 1.00 97.62 91 GLU A CA 1
ATOM 665 C C . GLU A 1 91 ? 26.988 -2.253 -34.468 1.00 97.62 91 GLU A C 1
ATOM 667 O O . GLU A 1 91 ? 27.964 -2.273 -35.228 1.00 97.62 91 GLU A O 1
ATOM 672 N N . ALA A 1 92 ? 25.867 -1.615 -34.816 1.00 96.44 92 ALA A N 1
ATOM 673 C CA . ALA A 1 92 ? 25.715 -0.874 -36.068 1.00 96.44 92 ALA A CA 1
ATOM 674 C C . ALA A 1 92 ? 26.676 0.324 -36.145 1.00 96.44 92 ALA A C 1
ATOM 676 O O . ALA A 1 92 ? 27.214 0.637 -37.207 1.00 96.44 92 ALA A O 1
ATOM 677 N N . LEU A 1 93 ? 26.923 0.979 -35.011 1.00 97.25 93 LEU A N 1
ATOM 678 C CA . LEU A 1 93 ? 27.864 2.082 -34.896 1.00 97.25 93 LEU A CA 1
ATOM 679 C C . LEU A 1 93 ? 29.300 1.593 -35.102 1.00 97.25 93 LEU A C 1
ATOM 681 O O . LEU A 1 93 ? 30.047 2.208 -35.861 1.00 97.25 93 LEU A O 1
ATOM 685 N N . GLU A 1 94 ? 29.676 0.475 -34.480 1.00 96.88 94 GLU A N 1
ATOM 686 C CA . GLU A 1 94 ? 31.006 -0.116 -34.644 1.00 96.88 94 GLU A CA 1
ATOM 687 C C . GLU A 1 94 ? 31.251 -0.555 -36.098 1.00 96.88 94 GLU A C 1
ATOM 689 O O . GLU A 1 94 ? 32.316 -0.301 -36.664 1.00 96.88 94 GLU A O 1
ATOM 694 N N . THR A 1 95 ? 30.257 -1.173 -36.740 1.00 97.50 95 THR A N 1
ATOM 695 C CA . THR A 1 95 ? 30.357 -1.574 -38.153 1.00 97.50 95 THR A CA 1
ATOM 696 C C . THR A 1 95 ? 30.471 -0.373 -39.093 1.00 97.50 95 THR A C 1
ATOM 698 O O . THR A 1 95 ? 31.354 -0.371 -39.948 1.00 97.50 95 THR A O 1
ATOM 701 N N . ALA A 1 96 ? 29.666 0.678 -38.909 1.00 95.19 96 ALA A N 1
ATOM 702 C CA . ALA A 1 96 ? 29.771 1.906 -39.703 1.00 95.19 96 ALA A CA 1
ATOM 703 C C . ALA A 1 96 ? 31.132 2.604 -39.511 1.00 95.19 96 ALA A C 1
ATOM 705 O O . ALA A 1 96 ? 31.742 3.072 -40.471 1.00 95.19 96 ALA A O 1
ATOM 706 N N . GLN A 1 97 ? 31.664 2.618 -38.284 1.00 96.06 97 GLN A N 1
ATOM 707 C CA . GLN A 1 97 ? 32.998 3.157 -38.003 1.00 96.06 97 GLN A CA 1
ATOM 708 C C . GLN A 1 97 ? 34.114 2.362 -38.691 1.00 96.06 97 GLN A C 1
ATOM 710 O O . GLN A 1 97 ? 35.036 2.976 -39.226 1.00 96.06 97 GLN A O 1
ATOM 715 N N . ARG A 1 98 ? 34.022 1.025 -38.725 1.00 96.88 98 ARG A N 1
ATOM 716 C CA . ARG A 1 98 ? 34.963 0.178 -39.481 1.00 96.88 98 ARG A CA 1
ATOM 717 C C . ARG A 1 98 ? 34.937 0.509 -40.973 1.00 96.88 98 ARG A C 1
ATOM 719 O O . ARG A 1 98 ? 35.989 0.760 -41.542 1.00 96.88 98 ARG A O 1
ATOM 726 N N . VAL A 1 99 ? 33.749 0.615 -41.570 1.00 96.50 99 VAL A N 1
ATOM 727 C CA . VAL A 1 99 ? 33.590 0.962 -42.996 1.00 96.50 99 VAL A CA 1
ATOM 728 C C . VAL A 1 99 ? 34.177 2.343 -43.314 1.00 96.50 99 VAL A C 1
ATOM 730 O O . VAL A 1 99 ? 34.849 2.519 -44.328 1.00 96.50 99 VAL A O 1
ATOM 733 N N . ILE A 1 100 ? 33.970 3.331 -42.438 1.00 95.69 100 ILE A N 1
ATOM 734 C CA . ILE A 1 100 ? 34.600 4.655 -42.565 1.00 95.69 100 ILE A CA 1
ATOM 735 C C . ILE A 1 100 ? 36.128 4.541 -42.558 1.00 95.69 100 ILE A C 1
ATOM 737 O O . ILE A 1 100 ? 36.789 5.248 -43.320 1.00 95.69 100 ILE A O 1
ATOM 741 N N . GLU A 1 101 ? 36.690 3.699 -41.693 1.00 95.38 101 GLU A N 1
ATOM 742 C CA . GLU A 1 101 ? 38.135 3.498 -41.601 1.00 95.38 101 GLU A CA 1
ATOM 743 C C . GLU A 1 101 ? 38.692 2.781 -42.840 1.00 95.38 101 GLU A C 1
ATOM 745 O O . GLU A 1 101 ? 39.718 3.206 -43.371 1.00 95.38 101 GLU A O 1
ATOM 750 N N . ASP A 1 102 ? 37.970 1.797 -43.380 1.00 94.44 102 ASP A N 1
ATOM 751 C CA . ASP A 1 102 ? 38.319 1.119 -44.634 1.00 94.44 102 ASP A CA 1
ATOM 752 C C . ASP A 1 102 ? 38.326 2.103 -45.817 1.00 94.44 102 ASP A C 1
ATOM 754 O O . ASP A 1 102 ? 39.308 2.181 -46.558 1.00 94.44 102 ASP A O 1
ATOM 758 N N . PHE A 1 103 ? 37.289 2.943 -45.948 1.00 91.00 103 PHE A N 1
ATOM 759 C CA . PHE A 1 103 ? 37.243 3.985 -46.982 1.00 91.00 103 PHE A CA 1
ATOM 760 C C . PHE A 1 103 ? 38.364 5.020 -46.834 1.00 91.00 103 PHE A C 1
ATOM 762 O O . PHE A 1 103 ? 38.870 5.539 -47.832 1.00 91.00 103 PHE A O 1
ATOM 769 N N . ARG A 1 104 ? 38.776 5.343 -45.602 1.00 89.94 104 ARG A N 1
ATOM 770 C CA . ARG A 1 104 ? 39.931 6.224 -45.361 1.00 89.94 104 ARG A CA 1
ATOM 771 C C . ARG A 1 104 ? 41.237 5.559 -45.778 1.00 89.94 104 ARG A C 1
ATOM 773 O O . ARG A 1 104 ? 42.066 6.222 -46.399 1.00 89.94 104 ARG A O 1
ATOM 780 N N . ALA A 1 105 ? 41.421 4.281 -45.458 1.00 90.25 105 ALA A N 1
ATOM 781 C CA . ALA A 1 105 ? 42.597 3.523 -45.864 1.00 90.25 105 ALA A CA 1
ATOM 782 C C . ALA A 1 105 ? 42.695 3.423 -47.396 1.00 90.25 105 ALA A C 1
ATOM 784 O O . ALA A 1 105 ? 43.763 3.663 -47.960 1.00 90.25 105 ALA A O 1
ATOM 785 N N . GLU A 1 106 ? 41.577 3.156 -48.074 1.00 87.75 106 GLU A N 1
ATOM 786 C CA . GLU A 1 106 ? 41.506 3.089 -49.537 1.00 87.75 106 GLU A CA 1
ATOM 787 C C . GLU A 1 106 ? 41.796 4.447 -50.194 1.00 87.75 106 GLU A C 1
ATOM 789 O O . GLU A 1 106 ? 42.582 4.523 -51.140 1.00 87.75 106 GLU A O 1
ATOM 794 N N . ALA A 1 107 ? 41.270 5.545 -49.639 1.00 85.62 107 ALA A N 1
ATOM 795 C CA . ALA A 1 107 ? 41.591 6.892 -50.110 1.00 85.62 107 ALA A CA 1
ATOM 796 C C . ALA A 1 107 ? 43.102 7.200 -50.030 1.00 85.62 107 ALA A C 1
ATOM 798 O O . ALA A 1 107 ? 43.662 7.756 -50.974 1.00 85.62 107 ALA A O 1
ATOM 799 N N . ILE A 1 108 ? 43.781 6.784 -48.951 1.00 87.38 108 ILE A N 1
ATOM 800 C CA . ILE A 1 108 ? 45.238 6.953 -48.794 1.00 87.38 108 ILE A CA 1
ATOM 801 C C . ILE A 1 108 ? 46.015 6.148 -49.850 1.00 87.38 108 ILE A C 1
ATOM 803 O O . ILE A 1 108 ? 47.055 6.609 -50.330 1.00 87.38 108 ILE A O 1
ATOM 807 N N . LEU A 1 109 ? 45.547 4.948 -50.209 1.00 84.81 109 LEU A N 1
ATOM 808 C CA . LEU A 1 109 ? 46.171 4.130 -51.255 1.00 84.81 109 LEU A CA 1
ATOM 809 C C . LEU A 1 109 ? 46.047 4.798 -52.629 1.00 84.81 109 LEU A C 1
ATOM 811 O O . LEU A 1 109 ? 47.047 4.915 -53.337 1.00 84.81 109 LEU A O 1
ATOM 815 N N . TRP A 1 110 ? 44.867 5.319 -52.970 1.00 78.88 110 TRP A N 1
ATOM 816 C CA . TRP A 1 110 ? 44.661 6.043 -54.227 1.00 78.88 110 TRP A CA 1
ATOM 817 C C . TRP A 1 110 ? 45.443 7.352 -54.311 1.00 78.88 110 TRP A C 1
ATOM 819 O O . TRP A 1 110 ? 45.969 7.665 -55.377 1.00 78.88 110 TRP A O 1
ATOM 829 N N . ASP A 1 111 ? 45.587 8.095 -53.212 1.00 80.81 111 ASP A N 1
ATOM 830 C CA . ASP A 1 111 ? 46.422 9.302 -53.189 1.00 80.81 111 ASP A CA 1
ATOM 831 C C . ASP A 1 111 ? 47.901 8.976 -53.497 1.00 80.81 111 ASP A C 1
ATOM 833 O O . ASP A 1 111 ? 48.600 9.772 -54.131 1.00 80.81 111 ASP A O 1
ATOM 837 N N . ARG A 1 112 ? 48.381 7.781 -53.115 1.00 81.19 112 ARG A N 1
ATOM 838 C CA . ARG A 1 112 ? 49.726 7.288 -53.469 1.00 81.19 112 ARG A CA 1
ATOM 839 C C . ARG A 1 112 ? 49.831 6.830 -54.923 1.00 81.19 112 ARG A C 1
ATOM 841 O O . ARG A 1 112 ? 50.850 7.090 -55.554 1.00 81.19 112 ARG A O 1
ATOM 848 N N . GLU A 1 113 ? 48.810 6.164 -55.455 1.00 78.25 113 GLU A N 1
ATOM 849 C CA . GLU A 1 113 ? 48.774 5.720 -56.857 1.00 78.25 113 GLU A CA 1
ATOM 850 C C . GLU A 1 113 ? 48.653 6.897 -57.835 1.00 78.25 113 GLU A C 1
ATOM 852 O O . GLU A 1 113 ? 49.346 6.930 -58.848 1.00 78.25 113 GLU A O 1
ATOM 857 N N . GLN A 1 114 ? 47.865 7.922 -57.499 1.00 69.25 114 GLN A N 1
ATOM 858 C CA . GLN A 1 114 ? 47.745 9.142 -58.306 1.00 69.25 114 GLN A CA 1
ATOM 859 C C . GLN A 1 114 ? 49.058 9.932 -58.376 1.00 69.25 114 GLN A C 1
ATOM 861 O O . GLN A 1 114 ? 49.357 10.536 -59.407 1.00 69.25 114 GLN A O 1
ATOM 866 N N . ALA A 1 115 ? 49.888 9.884 -57.327 1.00 71.81 115 ALA A N 1
ATOM 867 C CA . ALA A 1 115 ? 51.244 10.436 -57.366 1.00 71.81 115 ALA A CA 1
ATOM 868 C C . ALA A 1 115 ? 52.167 9.706 -58.371 1.00 71.81 115 ALA A C 1
ATOM 870 O O . ALA A 1 115 ? 53.207 10.252 -58.741 1.00 71.81 115 ALA A O 1
ATOM 871 N N . ALA A 1 116 ? 51.789 8.506 -58.836 1.00 74.38 116 ALA A N 1
ATOM 872 C CA . ALA A 1 116 ? 52.524 7.700 -59.812 1.00 74.38 116 ALA A CA 1
ATOM 873 C C . ALA A 1 116 ? 52.001 7.816 -61.266 1.00 74.38 116 ALA A C 1
ATOM 875 O O . ALA A 1 116 ? 52.663 7.316 -62.177 1.00 74.38 116 ALA A O 1
ATOM 876 N N . GLY A 1 117 ? 50.876 8.505 -61.515 1.00 64.81 117 GLY A N 1
ATOM 877 C CA . GLY A 1 117 ? 50.357 8.806 -62.861 1.00 64.81 117 GLY A CA 1
ATOM 878 C C . GLY A 1 117 ? 48.824 8.892 -62.930 1.00 64.81 117 GLY A C 1
ATOM 879 O O . GLY A 1 117 ? 48.132 8.039 -62.390 1.00 64.81 117 GLY A O 1
ATOM 880 N N . ALA A 1 118 ? 48.282 9.917 -63.604 1.00 60.25 118 ALA A N 1
ATOM 881 C CA . ALA A 1 118 ? 46.853 10.254 -63.573 1.00 60.25 118 ALA A CA 1
ATOM 882 C C . ALA A 1 118 ? 46.007 9.522 -64.635 1.00 60.25 118 ALA A C 1
ATOM 884 O O . ALA A 1 118 ? 46.274 9.627 -65.836 1.00 60.25 118 ALA A O 1
ATOM 885 N N . HIS A 1 119 ? 44.919 8.869 -64.205 1.00 62.19 119 HIS A N 1
ATOM 886 C CA . HIS A 1 119 ? 43.919 8.263 -65.093 1.00 62.19 119 HIS A CA 1
ATOM 887 C C . HIS A 1 119 ? 42.504 8.843 -64.857 1.00 62.19 119 HIS A C 1
ATOM 889 O O . HIS A 1 119 ? 42.005 8.795 -63.734 1.00 62.19 119 HIS A O 1
ATOM 895 N N . PRO A 1 120 ? 41.786 9.318 -65.897 1.00 63.59 120 PRO A N 1
ATOM 896 C CA . PRO A 1 120 ? 40.457 9.939 -65.754 1.00 63.59 120 PRO A CA 1
ATOM 897 C C . PRO A 1 120 ? 39.360 8.983 -65.244 1.00 63.59 120 PRO A C 1
ATOM 899 O O . PRO A 1 120 ? 38.365 9.422 -64.677 1.00 63.59 120 PRO A O 1
ATOM 902 N N . SER A 1 121 ? 39.550 7.664 -65.372 1.00 67.31 121 SER A N 1
ATOM 903 C CA . SER A 1 121 ? 38.662 6.657 -64.764 1.00 67.31 121 SER A CA 1
ATOM 904 C C . SER A 1 121 ? 38.727 6.638 -63.226 1.00 67.31 121 SER A C 1
ATOM 906 O O . SER A 1 121 ? 37.840 6.071 -62.592 1.00 67.31 121 SER A O 1
ATOM 908 N N . MET A 1 122 ? 39.758 7.236 -62.620 1.00 70.31 122 MET A N 1
ATOM 909 C CA . MET A 1 122 ? 40.006 7.225 -61.174 1.00 70.31 122 MET A CA 1
ATOM 910 C C . MET A 1 122 ? 39.287 8.374 -60.449 1.00 70.31 122 MET A C 1
ATOM 912 O O . MET A 1 122 ? 38.856 8.218 -59.309 1.00 70.31 122 MET A O 1
ATOM 916 N N . GLU A 1 123 ? 39.061 9.504 -61.128 1.00 75.31 123 GLU A N 1
ATOM 917 C CA . GLU A 1 123 ? 38.362 10.671 -60.566 1.00 75.31 123 GLU A CA 1
ATOM 918 C C . GLU A 1 123 ? 36.880 10.384 -60.273 1.00 75.31 123 GLU A C 1
ATOM 920 O O . GLU A 1 123 ? 36.358 10.761 -59.220 1.00 75.31 123 GLU A O 1
ATOM 925 N N . ALA A 1 124 ? 36.201 9.668 -61.176 1.00 78.81 124 ALA A N 1
ATOM 926 C CA . ALA A 1 124 ? 34.809 9.261 -60.985 1.00 78.81 124 ALA A CA 1
ATOM 927 C C . ALA A 1 124 ? 34.653 8.311 -59.782 1.00 78.81 124 ALA A C 1
ATOM 929 O O . ALA A 1 124 ? 33.747 8.493 -58.963 1.00 78.81 124 ALA A O 1
ATOM 930 N N . SER A 1 125 ? 35.570 7.351 -59.636 1.00 79.75 125 SER A N 1
ATOM 931 C CA . SER A 1 125 ? 35.621 6.427 -58.497 1.00 79.75 125 SER A CA 1
ATOM 932 C C . SER A 1 125 ? 35.925 7.156 -57.184 1.00 79.75 125 SER A C 1
ATOM 934 O O . SER A 1 125 ? 35.283 6.891 -56.170 1.00 79.75 125 SER A O 1
ATOM 936 N N . GLN A 1 126 ? 36.813 8.156 -57.198 1.00 82.19 126 GLN A N 1
ATOM 937 C CA . GLN A 1 126 ? 37.118 8.976 -56.020 1.00 82.19 126 GLN A CA 1
ATOM 938 C C . GLN A 1 126 ? 35.912 9.794 -55.545 1.00 82.19 126 GLN A C 1
ATOM 940 O O . GLN A 1 126 ? 35.645 9.883 -54.344 1.00 82.19 126 GLN A O 1
ATOM 945 N N . LEU A 1 127 ? 35.150 10.378 -56.473 1.00 85.81 127 LEU A N 1
ATOM 946 C CA . LEU A 1 127 ? 33.910 11.079 -56.140 1.00 85.81 127 LEU A CA 1
ATOM 947 C C . LEU A 1 127 ? 32.846 10.129 -55.572 1.00 85.81 127 LEU A C 1
ATOM 949 O O . LEU A 1 127 ? 32.083 10.537 -54.696 1.00 85.81 127 LEU A O 1
ATOM 953 N N . ALA A 1 128 ? 32.792 8.879 -56.037 1.00 86.69 128 ALA A N 1
ATOM 954 C CA . ALA A 1 128 ? 31.893 7.865 -55.490 1.00 86.69 128 ALA A CA 1
ATOM 955 C C . ALA A 1 128 ? 32.274 7.473 -54.049 1.00 86.69 128 ALA A C 1
ATOM 957 O O . ALA A 1 128 ? 31.406 7.493 -53.177 1.00 86.69 128 ALA A O 1
ATOM 958 N N . VAL A 1 129 ? 33.560 7.224 -53.772 1.00 87.56 129 VAL A N 1
ATOM 959 C CA . VAL A 1 129 ? 34.060 6.900 -52.419 1.00 87.56 129 VAL A CA 1
ATOM 960 C C . VAL A 1 129 ? 33.844 8.056 -51.442 1.00 87.56 129 VAL A C 1
ATOM 962 O O . VAL A 1 129 ? 33.371 7.838 -50.330 1.00 87.56 129 VAL A O 1
ATOM 965 N N . LYS A 1 130 ? 34.098 9.307 -51.854 1.00 88.56 130 LYS A N 1
ATOM 966 C CA . LYS A 1 130 ? 33.832 10.491 -51.013 1.00 88.56 130 LYS A CA 1
ATOM 967 C C . LYS A 1 130 ? 32.356 10.599 -50.621 1.00 88.56 130 LYS A C 1
ATOM 969 O O . LYS A 1 130 ? 32.052 10.838 -49.458 1.00 88.56 130 LYS A O 1
ATOM 974 N N . ARG A 1 131 ? 31.439 10.367 -51.569 1.00 91.94 131 ARG A N 1
ATOM 975 C CA . ARG A 1 131 ? 29.995 10.357 -51.284 1.00 91.94 131 ARG A CA 1
ATOM 976 C C . ARG A 1 131 ? 29.602 9.227 -50.331 1.00 91.94 131 ARG A C 1
ATOM 978 O O . ARG A 1 131 ? 28.812 9.473 -49.428 1.00 91.94 131 ARG A O 1
ATOM 985 N N . ALA A 1 132 ? 30.151 8.026 -50.514 1.00 91.50 132 ALA A N 1
ATOM 986 C CA . ALA A 1 132 ? 29.896 6.890 -49.625 1.00 91.50 132 ALA A CA 1
ATOM 987 C C . ALA A 1 132 ? 30.414 7.147 -48.198 1.00 91.50 132 ALA A C 1
ATOM 989 O O . ALA A 1 132 ? 29.711 6.880 -47.227 1.00 91.50 132 ALA A O 1
ATOM 990 N N . LEU A 1 133 ? 31.602 7.745 -48.067 1.00 93.25 133 LEU A N 1
ATOM 991 C CA . LEU A 1 133 ? 32.182 8.141 -46.784 1.00 93.25 133 LEU A CA 1
ATOM 992 C C . LEU A 1 133 ? 31.322 9.181 -46.053 1.00 93.25 133 LEU A C 1
ATOM 994 O O . LEU A 1 133 ? 31.114 9.067 -44.846 1.00 93.25 133 LEU A O 1
ATOM 998 N N . ASP A 1 134 ? 30.836 10.200 -46.764 1.00 94.56 134 ASP A N 1
ATOM 999 C CA . ASP A 1 134 ? 29.960 11.218 -46.177 1.00 94.56 134 ASP A CA 1
ATOM 1000 C C . ASP A 1 134 ? 28.611 10.628 -45.739 1.00 94.56 134 ASP A C 1
ATOM 1002 O O . ASP A 1 134 ? 28.067 11.040 -44.715 1.00 94.56 134 ASP A O 1
ATOM 1006 N N . GLU A 1 135 ? 28.093 9.635 -46.462 1.00 94.88 135 GLU A N 1
ATOM 1007 C CA . GLU A 1 135 ? 26.866 8.936 -46.080 1.00 94.88 135 GLU A CA 1
ATOM 1008 C C . GLU A 1 135 ? 27.053 8.084 -44.818 1.00 94.88 135 GLU A C 1
ATOM 1010 O O . GLU A 1 135 ? 26.258 8.184 -43.882 1.00 94.88 135 GLU A O 1
ATOM 1015 N N . GLU A 1 136 ? 28.148 7.325 -44.720 1.00 94.25 136 GLU A N 1
ATOM 1016 C CA . GLU A 1 136 ? 28.449 6.567 -43.499 1.00 94.25 136 GLU A CA 1
ATOM 1017 C C . GLU A 1 136 ? 28.716 7.492 -42.300 1.00 94.25 136 GLU A C 1
ATOM 1019 O O . GLU A 1 136 ? 28.314 7.180 -41.180 1.00 94.25 136 GLU A O 1
ATOM 1024 N N . ARG A 1 137 ? 29.309 8.678 -42.508 1.00 94.88 137 ARG A N 1
ATOM 1025 C CA . ARG A 1 137 ? 29.455 9.692 -41.445 1.00 94.88 137 ARG A CA 1
ATOM 1026 C C . ARG A 1 137 ? 28.104 10.183 -40.926 1.00 94.88 137 ARG A C 1
ATOM 1028 O O . ARG A 1 137 ? 27.915 10.233 -39.713 1.00 94.88 137 ARG A O 1
ATOM 1035 N N . ARG A 1 138 ? 27.151 10.486 -41.815 1.00 97.25 138 ARG A N 1
ATOM 1036 C CA . ARG A 1 138 ? 25.779 10.864 -41.417 1.00 97.25 138 ARG A CA 1
ATOM 1037 C C . ARG A 1 138 ? 25.082 9.740 -40.658 1.00 97.25 138 ARG A C 1
ATOM 1039 O O . ARG A 1 138 ? 24.401 9.991 -39.667 1.00 97.25 138 ARG A O 1
ATOM 1046 N N . LYS A 1 139 ? 25.269 8.496 -41.097 1.00 96.00 139 LYS A N 1
ATOM 1047 C CA . LYS A 1 139 ? 24.728 7.317 -40.415 1.00 96.00 139 LYS A CA 1
ATOM 1048 C C . LYS A 1 139 ? 25.312 7.152 -39.011 1.00 96.00 139 LYS A C 1
ATOM 1050 O O . LYS A 1 139 ? 24.562 6.890 -38.078 1.00 96.00 139 LYS A O 1
ATOM 1055 N N . VAL A 1 140 ? 26.619 7.361 -38.837 1.00 97.62 140 VAL A N 1
ATOM 1056 C CA . VAL A 1 140 ? 27.267 7.380 -37.515 1.00 97.62 140 VAL A CA 1
ATOM 1057 C C . VAL A 1 140 ? 26.671 8.462 -36.614 1.00 97.62 140 VAL A C 1
ATOM 1059 O O . VAL A 1 140 ? 26.357 8.172 -35.461 1.00 97.62 140 VAL A O 1
ATOM 1062 N N . GLU A 1 141 ? 26.471 9.680 -37.123 1.00 97.62 141 GLU A N 1
ATOM 1063 C CA . GLU A 1 141 ? 25.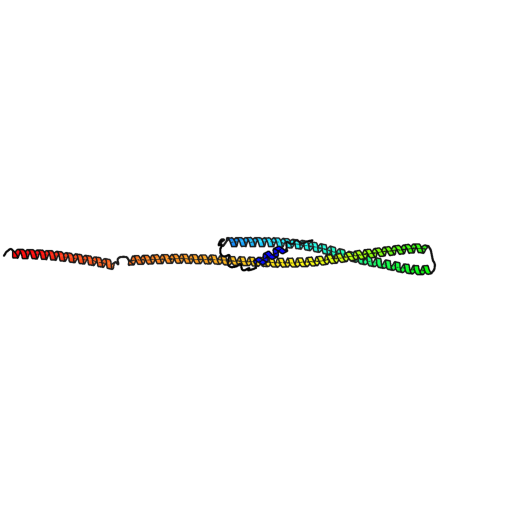843 10.767 -36.357 1.00 97.62 141 GLU A CA 1
ATOM 1064 C C . GLU A 1 141 ? 24.425 10.396 -35.897 1.00 97.62 141 GLU A C 1
ATOM 1066 O O . GLU A 1 141 ? 24.076 10.613 -34.735 1.00 97.62 141 GLU A O 1
ATOM 1071 N N . LEU A 1 142 ? 23.623 9.785 -36.774 1.00 97.94 142 LEU A N 1
ATOM 1072 C CA . LEU A 1 142 ? 22.269 9.332 -36.450 1.00 97.94 142 LEU A CA 1
ATOM 1073 C C . LEU A 1 142 ? 22.272 8.218 -35.392 1.00 97.94 142 LEU A C 1
ATOM 1075 O O . LEU A 1 142 ? 21.577 8.331 -34.383 1.00 97.94 142 LEU A O 1
ATOM 1079 N N . LEU A 1 143 ? 23.111 7.191 -35.556 1.00 97.12 143 LEU A N 1
ATOM 1080 C CA . LEU A 1 143 ? 23.234 6.092 -34.590 1.00 97.12 143 LEU A CA 1
ATOM 1081 C C . LEU A 1 143 ? 23.691 6.589 -33.209 1.00 97.12 143 LEU A C 1
ATOM 1083 O O . LEU A 1 143 ? 23.208 6.116 -32.183 1.00 97.12 143 LEU A O 1
ATOM 1087 N N . GLN A 1 144 ? 24.581 7.584 -33.148 1.00 97.56 144 GLN A N 1
ATOM 1088 C CA . GLN A 1 144 ? 24.994 8.203 -31.883 1.00 97.56 144 GLN A CA 1
ATOM 1089 C C . GLN A 1 144 ? 23.850 8.954 -31.188 1.00 97.56 144 GLN A C 1
ATOM 1091 O O . GLN A 1 144 ? 23.749 8.924 -29.954 1.00 97.56 144 GLN A O 1
ATOM 1096 N N . GLN A 1 145 ? 22.981 9.618 -31.955 1.00 97.69 145 GLN A N 1
ATOM 1097 C CA . GLN A 1 145 ? 21.785 10.262 -31.413 1.00 97.69 145 GLN A CA 1
ATOM 1098 C C . GLN A 1 145 ? 20.808 9.216 -30.866 1.00 97.69 145 GLN A C 1
ATOM 1100 O O . GLN A 1 145 ? 20.392 9.325 -29.711 1.00 97.69 145 GLN A O 1
ATOM 1105 N N . GLU A 1 146 ? 20.515 8.167 -31.638 1.00 97.00 146 GLU A N 1
ATOM 1106 C CA . GLU A 1 146 ? 19.632 7.070 -31.221 1.00 97.00 146 GLU A CA 1
ATOM 1107 C C . GLU A 1 146 ? 20.153 6.362 -29.963 1.00 97.00 146 GLU A C 1
ATOM 1109 O O . GLU A 1 146 ? 19.397 6.136 -29.015 1.00 97.00 146 GLU A O 1
ATOM 1114 N N . LEU A 1 147 ? 21.462 6.102 -29.893 1.00 97.31 147 LEU A N 1
ATOM 1115 C CA . LEU A 1 147 ? 22.123 5.535 -28.718 1.00 97.31 147 LEU A CA 1
ATOM 1116 C C . LEU A 1 147 ? 21.955 6.420 -27.478 1.00 97.31 147 LEU A C 1
ATOM 1118 O O . LEU A 1 147 ? 21.700 5.931 -26.373 1.00 97.31 147 LEU A O 1
ATOM 1122 N N . THR A 1 148 ? 22.088 7.735 -27.650 1.00 97.50 148 THR A N 1
ATOM 1123 C CA . THR A 1 148 ? 21.898 8.704 -26.565 1.00 97.50 148 THR A CA 1
ATOM 1124 C C . THR A 1 148 ? 20.45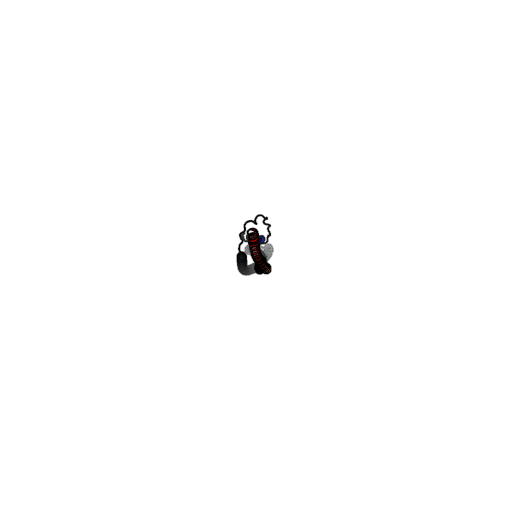2 8.684 -26.066 1.00 97.50 148 THR A C 1
ATOM 1126 O O . THR A 1 148 ? 20.223 8.628 -24.855 1.00 97.50 148 THR A O 1
ATOM 1129 N N . THR A 1 149 ? 19.475 8.650 -26.974 1.00 97.50 149 THR A N 1
ATOM 1130 C CA . THR A 1 149 ? 18.049 8.533 -26.632 1.00 97.50 149 THR A CA 1
ATOM 1131 C C . THR A 1 149 ? 17.722 7.205 -25.942 1.00 97.50 149 THR A C 1
ATOM 1133 O O . THR A 1 149 ? 16.983 7.194 -24.951 1.00 97.50 149 THR A O 1
ATOM 1136 N N . ALA A 1 150 ? 18.296 6.089 -26.398 1.00 95.50 150 ALA A N 1
ATOM 1137 C CA . ALA A 1 150 ? 18.107 4.776 -25.780 1.00 95.50 150 ALA A CA 1
ATOM 1138 C C . ALA A 1 150 ? 18.619 4.761 -24.330 1.00 95.50 150 ALA A C 1
ATOM 1140 O O . ALA A 1 150 ? 17.901 4.343 -23.418 1.00 95.50 150 ALA A O 1
ATOM 1141 N N . ARG A 1 151 ? 19.817 5.311 -24.086 1.00 95.38 151 ARG A N 1
ATOM 1142 C CA . ARG A 1 151 ? 20.394 5.445 -22.736 1.00 95.38 151 ARG A CA 1
ATOM 1143 C C . ARG A 1 151 ? 19.529 6.309 -21.818 1.00 95.38 151 ARG A C 1
ATOM 1145 O O . ARG A 1 151 ? 19.212 5.887 -20.709 1.00 95.38 151 ARG A O 1
ATOM 1152 N N . GLN A 1 152 ? 19.075 7.469 -22.298 1.00 97.19 152 GLN A N 1
ATOM 1153 C CA . GLN A 1 152 ? 18.163 8.340 -21.544 1.00 97.19 152 GLN A CA 1
ATOM 1154 C C . GLN A 1 152 ? 16.850 7.632 -21.185 1.00 97.19 152 GLN A C 1
ATOM 1156 O O . GLN A 1 152 ? 16.346 7.781 -20.071 1.00 97.19 152 GLN A O 1
ATOM 1161 N N . THR A 1 153 ? 16.309 6.835 -22.108 1.00 96.75 153 THR A N 1
ATOM 1162 C CA . THR A 1 153 ? 15.092 6.047 -21.876 1.00 96.75 153 THR A CA 1
ATOM 1163 C C . THR A 1 153 ? 15.314 4.999 -20.787 1.00 96.75 153 THR A C 1
ATOM 1165 O O . THR A 1 153 ? 14.505 4.890 -19.866 1.00 96.75 153 THR A O 1
ATOM 1168 N N . ILE A 1 154 ? 16.431 4.270 -20.828 1.00 94.56 154 ILE A N 1
ATOM 1169 C CA . ILE A 1 154 ? 16.784 3.278 -19.801 1.00 94.56 154 ILE A CA 1
ATOM 1170 C C . ILE A 1 154 ? 16.937 3.940 -18.423 1.00 94.56 154 ILE A C 1
ATOM 1172 O O . ILE A 1 154 ? 16.392 3.436 -17.437 1.00 94.56 154 ILE A O 1
ATOM 1176 N N . ASP A 1 155 ? 17.604 5.092 -18.344 1.00 95.94 155 ASP A N 1
ATOM 1177 C CA . ASP A 1 155 ? 17.756 5.840 -17.092 1.00 95.94 155 ASP A CA 1
ATOM 1178 C C . ASP A 1 155 ? 16.409 6.347 -16.549 1.00 95.94 155 ASP A C 1
ATOM 1180 O O . ASP A 1 155 ? 16.138 6.253 -15.344 1.00 95.94 155 ASP A O 1
ATOM 1184 N N . ALA A 1 156 ? 15.513 6.817 -17.421 1.00 95.31 156 ALA A N 1
ATOM 1185 C CA . ALA A 1 156 ? 14.157 7.214 -17.044 1.00 95.31 156 ALA A CA 1
ATOM 1186 C C . ALA A 1 156 ? 13.339 6.026 -16.501 1.00 95.31 156 ALA A C 1
ATOM 1188 O O . ALA A 1 156 ? 12.669 6.143 -15.472 1.00 95.31 156 ALA A O 1
ATOM 1189 N N . LEU A 1 157 ? 13.433 4.855 -17.136 1.00 93.81 157 LEU A N 1
ATOM 1190 C CA . LEU A 1 157 ? 12.754 3.642 -16.669 1.00 93.81 157 LEU A CA 1
ATOM 1191 C C . LEU A 1 157 ? 13.311 3.175 -15.315 1.00 93.81 157 LEU A C 1
ATOM 1193 O O . LEU A 1 157 ? 12.545 2.819 -14.416 1.00 93.81 157 LEU A O 1
ATOM 1197 N N . LYS A 1 158 ? 14.633 3.236 -15.125 1.00 92.62 158 LYS A N 1
ATOM 1198 C CA . LYS A 1 158 ? 15.300 2.869 -13.867 1.00 92.62 158 LYS A CA 1
ATOM 1199 C C . LYS A 1 158 ? 14.930 3.806 -12.717 1.00 92.62 158 LYS A C 1
ATOM 1201 O O . LYS A 1 158 ? 14.634 3.349 -11.613 1.00 92.62 158 LYS A O 1
ATOM 1206 N N . THR A 1 159 ? 14.925 5.114 -12.962 1.00 94.38 159 THR A N 1
ATOM 1207 C CA . THR A 1 159 ? 14.522 6.108 -11.954 1.00 94.38 159 THR A CA 1
ATOM 1208 C C . THR A 1 159 ? 13.045 5.962 -11.586 1.00 94.38 159 THR A C 1
ATOM 1210 O O . THR A 1 159 ? 12.725 5.927 -10.397 1.00 94.38 159 THR A O 1
ATOM 1213 N N . GLY A 1 160 ? 12.162 5.767 -12.571 1.00 91.44 160 GLY A N 1
ATOM 1214 C CA . GLY A 1 160 ? 10.744 5.481 -12.340 1.00 91.44 160 GLY A CA 1
ATOM 1215 C C . GLY A 1 160 ? 10.513 4.217 -11.504 1.00 91.44 160 GLY A C 1
ATOM 1216 O O . GLY A 1 160 ? 9.723 4.239 -10.558 1.00 91.44 160 GLY A O 1
ATOM 1217 N N . ALA A 1 161 ? 11.251 3.138 -11.781 1.00 90.12 161 ALA A N 1
ATOM 1218 C CA . ALA A 1 161 ? 11.171 1.897 -11.009 1.00 90.12 161 ALA A CA 1
ATOM 1219 C C . ALA A 1 161 ? 11.592 2.083 -9.538 1.00 90.12 161 ALA A C 1
ATOM 1221 O O . ALA A 1 161 ? 10.934 1.562 -8.636 1.00 90.12 161 ALA A O 1
ATOM 1222 N N . ASN A 1 162 ? 12.643 2.868 -9.279 1.00 89.50 162 ASN A N 1
ATOM 1223 C CA . ASN A 1 162 ? 13.089 3.170 -7.917 1.00 89.50 162 ASN A CA 1
ATOM 1224 C C . ASN A 1 162 ? 12.049 3.983 -7.131 1.00 89.50 162 ASN A C 1
ATOM 1226 O O . ASN A 1 162 ? 11.785 3.676 -5.969 1.00 89.50 162 ASN A O 1
ATOM 1230 N N . VAL A 1 163 ? 11.429 4.988 -7.760 1.00 90.69 163 VAL A N 1
ATOM 1231 C CA . VAL A 1 163 ? 10.359 5.784 -7.131 1.00 90.69 163 VAL A CA 1
ATOM 1232 C C . VAL A 1 163 ? 9.169 4.892 -6.774 1.00 90.69 163 VAL A C 1
ATOM 1234 O O . VAL A 1 163 ? 8.725 4.899 -5.626 1.00 90.69 163 VAL A O 1
ATOM 1237 N N . ALA A 1 164 ? 8.720 4.049 -7.708 1.00 87.38 164 ALA A N 1
ATOM 1238 C CA . ALA A 1 164 ? 7.623 3.114 -7.467 1.00 87.38 164 ALA A CA 1
ATOM 1239 C C . ALA A 1 164 ? 7.930 2.121 -6.325 1.00 87.38 164 ALA A C 1
ATOM 1241 O O . ALA A 1 164 ? 7.047 1.778 -5.535 1.00 87.38 164 ALA A O 1
ATOM 1242 N N . ALA A 1 165 ? 9.186 1.678 -6.188 1.00 87.31 165 ALA A N 1
ATOM 1243 C CA . ALA A 1 165 ? 9.609 0.812 -5.088 1.00 87.31 165 ALA A CA 1
ATOM 1244 C C . ALA A 1 165 ? 9.529 1.519 -3.721 1.00 87.31 165 ALA A C 1
ATOM 1246 O O . ALA A 1 165 ? 9.041 0.933 -2.748 1.00 87.31 165 ALA A O 1
ATOM 1247 N N . VAL A 1 166 ? 9.952 2.784 -3.637 1.00 89.38 166 VAL A N 1
ATOM 1248 C CA . VAL A 1 166 ? 9.839 3.585 -2.406 1.00 89.38 166 VAL A CA 1
ATOM 1249 C C . VAL A 1 166 ? 8.373 3.802 -2.030 1.00 89.38 166 VAL A C 1
ATOM 1251 O O . VAL A 1 166 ? 7.995 3.552 -0.884 1.00 89.38 166 VAL A O 1
ATOM 1254 N N . GLU A 1 167 ? 7.529 4.195 -2.987 1.00 87.12 167 GLU A N 1
ATOM 1255 C CA . GLU A 1 167 ? 6.092 4.402 -2.764 1.00 87.12 167 GLU A CA 1
ATOM 1256 C C . GLU A 1 167 ? 5.402 3.134 -2.251 1.00 87.12 167 GLU A C 1
ATOM 1258 O O . GLU A 1 167 ? 4.672 3.184 -1.258 1.00 87.12 167 GLU A O 1
ATOM 1263 N N . LYS A 1 168 ? 5.699 1.973 -2.851 1.00 85.25 168 LYS A N 1
ATOM 1264 C CA . LYS A 1 168 ? 5.186 0.678 -2.384 1.00 85.25 168 LYS A CA 1
ATOM 1265 C C . LYS A 1 168 ? 5.596 0.389 -0.939 1.00 85.25 168 LYS A C 1
ATOM 1267 O O . LYS A 1 168 ? 4.787 -0.093 -0.149 1.00 85.25 168 LYS A O 1
ATOM 1272 N N . THR A 1 169 ? 6.842 0.687 -0.582 1.00 87.62 169 THR A N 1
ATOM 1273 C CA . THR A 1 169 ? 7.363 0.436 0.769 1.00 87.62 169 THR A CA 1
ATOM 1274 C C . THR A 1 169 ? 6.679 1.332 1.805 1.00 87.62 169 THR A C 1
ATOM 1276 O O . THR A 1 169 ? 6.326 0.860 2.886 1.00 87.62 169 THR A O 1
ATOM 1279 N N . ASN A 1 170 ? 6.433 2.600 1.469 1.00 86.50 170 ASN A N 1
ATOM 1280 C CA . ASN A 1 170 ? 5.696 3.529 2.329 1.00 86.50 170 ASN A CA 1
ATOM 1281 C C . ASN A 1 170 ? 4.236 3.093 2.508 1.00 86.50 170 ASN A C 1
ATOM 1283 O O . ASN A 1 170 ? 3.771 2.995 3.640 1.00 86.50 170 ASN A O 1
ATOM 1287 N N . ALA A 1 171 ? 3.556 2.695 1.429 1.00 83.81 171 ALA A N 1
ATOM 1288 C CA . ALA A 1 171 ? 2.182 2.198 1.502 1.00 83.81 171 ALA A CA 1
ATOM 1289 C C . ALA A 1 171 ? 2.040 0.952 2.403 1.00 83.81 171 ALA A C 1
ATOM 1291 O O . ALA A 1 171 ? 1.050 0.800 3.121 1.00 83.81 171 ALA A O 1
ATOM 1292 N N . ILE A 1 172 ? 3.038 0.058 2.408 1.00 85.94 172 ILE A N 1
ATOM 1293 C CA . ILE A 1 172 ? 3.069 -1.105 3.312 1.00 85.94 172 ILE A CA 1
ATOM 1294 C C . ILE A 1 172 ? 3.217 -0.667 4.776 1.00 85.94 172 ILE A C 1
ATOM 1296 O O . ILE A 1 172 ? 2.539 -1.218 5.648 1.00 85.94 172 ILE A O 1
ATOM 1300 N N . LYS A 1 173 ? 4.076 0.321 5.057 1.00 87.56 173 LYS A N 1
ATOM 1301 C CA . LYS A 1 173 ? 4.259 0.861 6.413 1.00 87.56 173 LYS A CA 1
ATOM 1302 C C . LYS A 1 173 ? 2.981 1.517 6.930 1.00 87.56 173 LYS A C 1
ATOM 1304 O O . LYS A 1 173 ? 2.541 1.170 8.023 1.00 87.56 173 LYS A O 1
ATOM 1309 N N . ASP A 1 174 ? 2.350 2.369 6.128 1.00 82.50 174 ASP A N 1
ATOM 1310 C CA . ASP A 1 174 ? 1.109 3.059 6.499 1.00 82.50 174 ASP A CA 1
ATOM 1311 C C . ASP A 1 174 ? -0.012 2.060 6.817 1.00 82.50 174 ASP A C 1
ATOM 1313 O O . ASP A 1 174 ? -0.718 2.190 7.819 1.00 82.50 174 ASP A O 1
ATOM 1317 N N . ARG A 1 175 ? -0.117 0.983 6.027 1.00 83.81 175 ARG A N 1
ATOM 1318 C CA . ARG A 1 175 ? -1.052 -0.117 6.296 1.00 83.81 175 ARG A CA 1
ATOM 1319 C C . ARG A 1 175 ? -0.775 -0.810 7.631 1.00 83.81 175 ARG A C 1
ATOM 1321 O O . ARG A 1 175 ? -1.720 -1.147 8.341 1.00 83.81 175 ARG A O 1
ATOM 1328 N N . SER A 1 176 ? 0.492 -1.069 7.947 1.00 86.62 176 SER A N 1
ATOM 1329 C CA . SER A 1 176 ? 0.884 -1.713 9.207 1.00 86.62 176 SER A CA 1
ATOM 1330 C C . SER A 1 176 ? 0.479 -0.865 10.416 1.00 86.62 176 SER A C 1
ATOM 1332 O O . SER A 1 176 ? -0.108 -1.375 11.375 1.00 86.62 176 SER A O 1
ATOM 1334 N N . VAL A 1 177 ? 0.710 0.449 10.334 1.00 87.88 177 VAL A N 1
ATOM 1335 C CA . VAL A 1 177 ? 0.305 1.410 11.368 1.00 87.88 177 VAL A CA 1
ATOM 1336 C C . VAL A 1 177 ? -1.216 1.415 11.538 1.00 87.88 177 VAL A C 1
ATOM 1338 O O . VAL A 1 177 ? -1.700 1.234 12.654 1.00 87.88 177 VAL A O 1
ATOM 1341 N N . ALA A 1 178 ? -1.975 1.528 10.443 1.00 82.81 178 ALA A N 1
ATOM 1342 C CA . ALA A 1 178 ? -3.439 1.530 10.490 1.00 82.81 178 ALA A CA 1
ATOM 1343 C C . ALA A 1 178 ? -4.020 0.228 11.075 1.00 82.81 178 ALA A C 1
ATOM 1345 O O . ALA A 1 178 ? -4.949 0.262 11.882 1.00 82.81 178 ALA A O 1
ATOM 1346 N N . ALA A 1 179 ? -3.455 -0.927 10.712 1.00 85.38 179 ALA A N 1
ATOM 1347 C CA . ALA A 1 179 ? -3.885 -2.217 11.248 1.00 85.38 179 ALA A CA 1
ATOM 1348 C C . ALA A 1 179 ? -3.609 -2.343 12.756 1.00 85.38 179 ALA A C 1
ATOM 1350 O O . ALA A 1 179 ? -4.446 -2.861 13.495 1.00 85.38 179 ALA A O 1
ATOM 1351 N N . THR A 1 180 ? -2.460 -1.844 13.218 1.00 88.12 180 THR A N 1
ATOM 1352 C CA . THR A 1 180 ? -2.095 -1.857 14.642 1.00 88.12 180 THR A CA 1
ATOM 1353 C C . THR A 1 180 ? -3.022 -0.956 15.458 1.00 88.12 180 THR A C 1
ATOM 1355 O O . THR A 1 180 ? -3.532 -1.388 16.490 1.00 88.12 180 THR A O 1
ATOM 1358 N N . ALA A 1 181 ? -3.315 0.249 14.960 1.00 85.44 181 ALA A N 1
ATOM 1359 C CA . ALA A 1 181 ? -4.232 1.182 15.611 1.00 85.44 181 ALA A CA 1
ATOM 1360 C C . ALA A 1 181 ? -5.650 0.599 15.755 1.00 85.44 181 ALA A C 1
ATOM 1362 O O . ALA A 1 181 ? -6.255 0.689 16.821 1.00 85.44 181 ALA A O 1
ATOM 1363 N N . LEU A 1 182 ? -6.167 -0.071 14.719 1.00 85.25 182 LEU A N 1
ATOM 1364 C CA . LEU A 1 182 ? -7.482 -0.722 14.783 1.00 85.25 182 LEU A CA 1
ATOM 1365 C C . LEU A 1 182 ? -7.523 -1.909 15.745 1.00 85.25 182 LEU A C 1
ATOM 1367 O O . LEU A 1 182 ? -8.556 -2.153 16.371 1.00 85.25 182 LEU A O 1
ATOM 1371 N N . LYS A 1 183 ? -6.417 -2.649 15.870 1.00 88.50 183 LYS A N 1
ATOM 1372 C CA . LYS A 1 183 ? -6.308 -3.725 16.857 1.00 88.50 183 LYS A CA 1
ATOM 1373 C C . LYS A 1 183 ? -6.383 -3.160 18.278 1.00 88.50 183 LYS A C 1
ATOM 1375 O O . LYS A 1 183 ? -7.208 -3.622 19.058 1.00 88.50 183 LYS A O 1
ATOM 1380 N N . GLN A 1 184 ? -5.603 -2.119 18.563 1.00 88.88 184 GLN A N 1
ATOM 1381 C CA . GLN A 1 184 ? -5.598 -1.440 19.863 1.00 88.88 184 GLN A CA 1
ATOM 1382 C C . GLN A 1 184 ? -6.966 -0.836 20.207 1.00 88.88 184 GLN A C 1
ATOM 1384 O O . GLN A 1 184 ? -7.435 -0.982 21.330 1.00 88.88 184 GLN A O 1
ATOM 1389 N N . ALA A 1 185 ? -7.643 -0.212 19.238 1.00 85.31 185 ALA A N 1
ATOM 1390 C CA . ALA A 1 185 ? -9.000 0.300 19.432 1.00 85.31 185 ALA A CA 1
ATOM 1391 C C . ALA A 1 185 ? -10.006 -0.822 19.752 1.00 85.31 185 ALA A C 1
ATOM 1393 O O . ALA A 1 185 ? -10.904 -0.639 20.571 1.00 85.31 185 ALA A O 1
ATOM 1394 N N . GLY A 1 186 ? -9.842 -1.997 19.132 1.00 86.06 186 GLY A N 1
ATOM 1395 C CA . GLY A 1 186 ? -10.646 -3.180 19.438 1.00 86.06 186 GLY A CA 1
ATOM 1396 C C . GLY A 1 186 ? -10.432 -3.694 20.862 1.00 86.06 186 GLY A C 1
ATOM 1397 O O . GLY A 1 186 ? -11.410 -3.936 21.561 1.00 86.06 186 GLY A O 1
ATOM 1398 N N . GLU A 1 187 ? -9.175 -3.811 21.293 1.00 89.06 187 GLU A N 1
ATOM 1399 C CA . GLU A 1 187 ? -8.806 -4.235 22.654 1.00 89.06 187 GLU A CA 1
ATOM 1400 C C . GLU A 1 187 ? -9.317 -3.241 23.715 1.00 89.06 187 GLU A C 1
ATOM 1402 O O . GLU A 1 187 ? -9.854 -3.646 24.743 1.00 89.06 187 GLU A O 1
ATOM 1407 N N . ALA A 1 188 ? -9.224 -1.934 23.450 1.00 87.19 188 ALA A N 1
ATOM 1408 C CA . ALA A 1 188 ? -9.737 -0.901 24.350 1.00 87.19 188 ALA A CA 1
ATOM 1409 C C . ALA A 1 188 ? -11.264 -0.971 24.523 1.00 87.19 188 ALA A C 1
ATOM 1411 O O . ALA A 1 188 ? -11.766 -0.825 25.636 1.00 87.19 188 ALA A O 1
ATOM 1412 N N . LEU A 1 189 ? -12.004 -1.230 23.440 1.00 87.25 189 LEU A N 1
ATOM 1413 C CA . LEU A 1 189 ? -13.459 -1.392 23.499 1.00 87.25 189 LEU A CA 1
ATOM 1414 C C . LEU A 1 189 ? -13.866 -2.633 24.308 1.00 87.25 189 LEU A C 1
ATOM 1416 O O . LEU A 1 189 ? -14.877 -2.612 25.003 1.00 87.25 189 LEU A O 1
ATOM 1420 N N . GLU A 1 190 ? -13.095 -3.715 24.214 1.00 89.19 190 GLU A N 1
ATOM 1421 C CA . GLU A 1 190 ? -13.337 -4.938 24.983 1.00 89.19 190 GLU A CA 1
ATOM 1422 C C . GLU A 1 190 ? -13.101 -4.717 26.483 1.00 89.19 190 GLU A C 1
ATOM 1424 O O . GLU A 1 190 ? -13.953 -5.079 27.292 1.00 89.19 190 GLU A O 1
ATOM 1429 N N . LEU A 1 191 ? -12.040 -3.995 26.852 1.00 89.38 191 LEU A N 1
ATOM 1430 C CA . LEU A 1 191 ? -11.800 -3.589 28.241 1.00 89.38 191 LEU A CA 1
ATOM 1431 C C . LEU A 1 191 ? -12.920 -2.701 28.806 1.00 89.38 191 LEU A C 1
ATOM 1433 O O . LEU A 1 191 ? -13.315 -2.865 29.960 1.00 89.38 191 LEU A O 1
ATOM 1437 N N . GLU A 1 192 ? -13.449 -1.762 28.018 1.00 86.31 192 GLU A N 1
ATOM 1438 C CA . GLU A 1 192 ? -14.581 -0.932 28.455 1.00 86.31 192 GLU A CA 1
ATOM 1439 C C . GLU A 1 192 ? -15.860 -1.754 28.671 1.00 86.31 192 GLU A C 1
ATOM 1441 O O . GLU A 1 192 ? -16.616 -1.476 29.602 1.00 86.31 192 GLU A O 1
ATOM 1446 N N . ARG A 1 193 ? -16.080 -2.823 27.894 1.00 88.00 193 ARG A N 1
ATOM 1447 C CA . ARG A 1 193 ? -17.195 -3.754 28.135 1.00 88.00 193 ARG A CA 1
ATOM 1448 C C . ARG A 1 193 ? -17.051 -4.503 29.443 1.00 88.00 193 ARG A C 1
ATOM 1450 O O . ARG A 1 193 ? -17.994 -4.542 30.223 1.00 88.00 193 ARG A O 1
ATOM 1457 N N . GLU A 1 194 ? -15.874 -5.059 29.702 1.00 93.12 194 GLU A N 1
ATOM 1458 C CA . GLU A 1 194 ? -15.615 -5.777 30.951 1.00 93.12 194 GLU A CA 1
ATOM 1459 C C . GLU A 1 194 ? -15.838 -4.869 32.170 1.00 93.12 194 GLU A C 1
ATOM 1461 O O . GLU A 1 194 ? -16.424 -5.291 33.173 1.00 93.12 194 GLU A O 1
ATOM 1466 N N . ARG A 1 195 ? -15.433 -3.594 32.067 1.00 92.50 195 ARG A N 1
ATOM 1467 C CA . ARG A 1 195 ? -15.694 -2.572 33.091 1.00 92.50 195 ARG A CA 1
ATOM 1468 C C . ARG A 1 195 ? -17.183 -2.285 33.254 1.00 92.50 195 ARG A C 1
ATOM 1470 O O . ARG A 1 195 ? -17.657 -2.250 34.389 1.00 92.50 195 ARG A O 1
ATOM 1477 N N . ALA A 1 196 ? -17.917 -2.107 32.158 1.00 88.00 196 ALA A N 1
ATOM 1478 C CA . ALA A 1 196 ? -19.360 -1.881 32.196 1.00 88.00 196 ALA A CA 1
ATOM 1479 C C . ALA A 1 196 ? -20.106 -3.073 32.824 1.00 88.00 196 ALA A C 1
ATOM 1481 O O . ALA A 1 196 ? -20.939 -2.877 33.708 1.00 88.00 196 ALA A O 1
ATOM 1482 N N . ASP A 1 197 ? -19.752 -4.305 32.453 1.00 91.56 197 ASP A N 1
ATOM 1483 C CA . ASP A 1 197 ? -20.342 -5.533 33.001 1.00 91.56 197 ASP A CA 1
ATOM 1484 C C . ASP A 1 197 ? -20.023 -5.719 34.492 1.00 91.56 197 ASP A C 1
ATOM 1486 O O . ASP A 1 197 ? -20.836 -6.244 35.259 1.00 91.56 197 ASP A O 1
ATOM 1490 N N . SER A 1 198 ? -18.835 -5.300 34.938 1.00 94.56 198 SER A N 1
ATOM 1491 C CA . SER A 1 198 ? -18.511 -5.244 36.369 1.00 94.56 198 SER A CA 1
ATOM 1492 C C . SER A 1 198 ? -19.367 -4.204 37.088 1.00 94.56 198 SER A C 1
ATOM 1494 O O . SER A 1 198 ? -19.993 -4.523 38.094 1.00 94.56 198 SER A O 1
ATOM 1496 N N . ALA A 1 199 ? -19.471 -2.992 36.539 1.00 93.69 199 ALA A N 1
ATOM 1497 C CA . ALA A 1 199 ? -20.243 -1.910 37.143 1.00 93.69 199 ALA A CA 1
ATOM 1498 C C . ALA A 1 199 ? -21.740 -2.247 37.267 1.00 93.69 199 ALA A C 1
ATOM 1500 O O . ALA A 1 199 ? -22.371 -1.888 38.260 1.00 93.69 199 ALA A O 1
ATOM 1501 N N . VAL A 1 200 ? -22.319 -2.965 36.296 1.00 95.12 200 VAL A N 1
ATOM 1502 C CA . VAL A 1 200 ? -23.706 -3.457 36.382 1.00 95.12 200 VAL A CA 1
ATOM 1503 C C . VAL A 1 200 ? -23.872 -4.438 37.544 1.00 95.12 200 VAL A C 1
ATOM 1505 O O . VAL A 1 200 ? -24.818 -4.302 38.319 1.00 95.12 200 VAL A O 1
ATOM 1508 N N . ARG A 1 201 ? -22.938 -5.383 37.710 1.00 96.06 201 ARG A N 1
ATOM 1509 C CA . ARG A 1 201 ? -22.960 -6.337 38.831 1.00 96.06 201 ARG A CA 1
ATOM 1510 C C . ARG A 1 201 ? -22.835 -5.632 40.180 1.00 96.06 201 ARG A C 1
ATOM 1512 O O . ARG A 1 201 ? -23.612 -5.927 41.085 1.00 96.06 201 ARG A O 1
ATOM 1519 N N . ASP A 1 202 ? -21.923 -4.671 40.293 1.00 97.12 202 ASP A N 1
ATOM 1520 C CA . ASP A 1 202 ? -21.738 -3.884 41.515 1.00 97.12 202 ASP A CA 1
ATOM 1521 C C . ASP A 1 202 ? -23.001 -3.079 41.861 1.00 97.12 202 ASP A C 1
ATOM 1523 O O . ASP A 1 202 ? -23.423 -3.035 43.017 1.00 97.12 202 ASP A O 1
ATOM 1527 N N . LEU A 1 203 ? -23.666 -2.491 40.860 1.00 96.69 203 LEU A N 1
ATOM 1528 C CA . LEU A 1 203 ? -24.934 -1.784 41.059 1.00 96.69 203 LEU A CA 1
ATOM 1529 C C . LEU A 1 203 ? -26.055 -2.706 41.544 1.00 96.69 203 LEU A C 1
ATOM 1531 O O . LEU A 1 203 ? -26.858 -2.292 42.383 1.00 96.69 203 LEU A O 1
ATOM 1535 N N . ASP A 1 204 ? -26.130 -3.933 41.036 1.00 97.56 204 ASP A N 1
ATOM 1536 C CA . ASP A 1 204 ? -27.127 -4.901 41.490 1.00 97.56 204 ASP A CA 1
ATOM 1537 C C . ASP A 1 204 ? -26.861 -5.360 42.930 1.00 97.56 204 ASP A C 1
ATOM 1539 O O . ASP A 1 204 ? -27.809 -5.456 43.711 1.00 97.56 204 ASP A O 1
ATOM 1543 N N . ILE A 1 205 ? -25.593 -5.525 43.325 1.00 97.81 205 ILE A N 1
ATOM 1544 C CA . ILE A 1 205 ? -25.208 -5.780 44.724 1.00 97.81 205 ILE A CA 1
ATOM 1545 C C . ILE A 1 205 ? -25.638 -4.610 45.618 1.00 97.81 205 ILE A C 1
ATOM 1547 O O . ILE A 1 205 ? -26.366 -4.814 46.588 1.00 97.81 205 ILE A O 1
ATOM 1551 N N . VAL A 1 206 ? -25.288 -3.370 45.259 1.00 97.38 206 VAL A N 1
ATOM 1552 C CA . VAL A 1 206 ? -25.670 -2.172 46.032 1.00 97.38 206 VAL A CA 1
ATOM 1553 C C . VAL A 1 206 ? -27.193 -2.044 46.154 1.00 97.38 206 VAL A C 1
ATOM 1555 O O . VAL A 1 206 ? -27.713 -1.630 47.194 1.00 97.38 206 VAL A O 1
ATOM 1558 N N . ARG A 1 207 ? -27.950 -2.410 45.112 1.00 97.38 207 ARG A N 1
ATOM 1559 C CA . ARG A 1 207 ? -29.420 -2.434 45.172 1.00 97.38 207 ARG A CA 1
ATOM 1560 C C . ARG A 1 207 ? -29.928 -3.467 46.173 1.00 97.38 207 ARG A C 1
ATOM 1562 O O . ARG A 1 207 ? -30.796 -3.110 46.968 1.00 97.38 207 ARG A O 1
ATOM 1569 N N . GLN A 1 208 ? -29.383 -4.682 46.155 1.00 98.12 208 GLN A N 1
ATOM 1570 C CA . GLN A 1 208 ? -29.734 -5.741 47.105 1.00 98.12 208 GLN A CA 1
ATOM 1571 C C . GLN A 1 208 ? -29.411 -5.334 48.546 1.00 98.12 208 GLN A C 1
ATOM 1573 O O . GLN A 1 208 ? -30.267 -5.461 49.420 1.00 98.12 208 GLN A O 1
ATOM 1578 N N . GLU A 1 209 ? -28.228 -4.768 48.793 1.00 97.56 209 GLU A N 1
ATOM 1579 C CA . GLU A 1 209 ? -27.829 -4.268 50.115 1.00 97.56 209 GLU A CA 1
ATOM 1580 C C . GLU A 1 209 ? -28.753 -3.150 50.607 1.00 97.56 209 GLU A C 1
ATOM 1582 O O . GLU A 1 209 ? -29.168 -3.130 51.767 1.00 97.56 209 GLU A O 1
ATOM 1587 N N . ARG A 1 210 ? -29.136 -2.231 49.716 1.00 98.00 210 ARG A N 1
ATOM 1588 C CA . ARG A 1 210 ? -30.085 -1.159 50.026 1.00 98.00 210 ARG A CA 1
ATOM 1589 C C . ARG A 1 210 ? -31.472 -1.701 50.356 1.00 98.00 210 ARG A C 1
ATOM 1591 O O . ARG A 1 210 ? -32.118 -1.174 51.261 1.00 98.00 210 ARG A O 1
ATOM 1598 N N . ASP A 1 211 ? -31.953 -2.703 49.627 1.00 98.06 211 ASP A N 1
ATOM 1599 C CA . ASP A 1 211 ? -33.260 -3.315 49.884 1.00 98.06 211 ASP A CA 1
ATOM 1600 C C . ASP A 1 211 ? -33.261 -4.107 51.197 1.00 98.06 211 ASP A C 1
ATOM 1602 O O . ASP A 1 211 ? -34.176 -3.936 52.004 1.00 98.06 211 ASP A O 1
ATOM 1606 N N . ALA A 1 212 ? -32.189 -4.849 51.482 1.00 97.75 212 ALA A N 1
ATOM 1607 C CA . ALA A 1 212 ? -31.988 -5.504 52.772 1.00 97.75 212 ALA A CA 1
ATOM 1608 C C . ALA A 1 212 ? -31.925 -4.488 53.927 1.00 97.75 212 ALA A C 1
ATOM 1610 O O . ALA A 1 212 ? -32.600 -4.653 54.940 1.00 97.75 212 ALA A O 1
ATOM 1611 N N . SER A 1 213 ? -31.183 -3.388 53.762 1.00 97.12 213 SER A N 1
ATOM 1612 C CA . SER A 1 213 ? -31.091 -2.316 54.763 1.00 97.12 213 SER A CA 1
ATOM 1613 C C . SER A 1 213 ? -32.449 -1.656 55.036 1.00 97.12 213 SER A C 1
ATOM 1615 O O . SER A 1 213 ? -32.818 -1.432 56.191 1.00 97.12 213 SER A O 1
ATOM 1617 N N . LYS A 1 214 ? -33.252 -1.413 53.990 1.00 98.00 214 LYS A N 1
ATOM 1618 C CA . LYS A 1 214 ? -34.631 -0.917 54.136 1.00 98.00 214 LYS A CA 1
ATOM 1619 C C . LYS A 1 214 ? -35.513 -1.891 54.910 1.00 98.00 214 LYS A C 1
ATOM 1621 O O . LYS A 1 214 ? -36.286 -1.446 55.757 1.00 98.00 214 LYS A O 1
ATOM 1626 N N . GLN A 1 215 ? -35.397 -3.188 54.635 1.00 97.75 215 GLN A N 1
ATOM 1627 C CA . GLN A 1 215 ? -36.146 -4.212 55.354 1.00 97.75 215 GLN A CA 1
ATOM 1628 C C . GLN A 1 215 ? -35.766 -4.233 56.841 1.00 97.75 215 GLN A C 1
ATOM 1630 O O . GLN A 1 215 ? -36.648 -4.123 57.689 1.00 97.75 215 GLN A O 1
ATOM 1635 N N . VAL A 1 216 ? -34.468 -4.258 57.159 1.00 97.50 216 VAL A N 1
ATOM 1636 C CA . VAL A 1 216 ? -33.973 -4.210 58.546 1.00 97.50 216 VAL A CA 1
ATOM 1637 C C . VAL A 1 216 ? -34.447 -2.943 59.264 1.00 97.50 216 VAL A C 1
ATOM 1639 O O . VAL A 1 216 ? -34.882 -3.005 60.413 1.00 97.50 216 VAL A O 1
ATOM 1642 N N . SER A 1 217 ? -34.422 -1.786 58.594 1.00 95.81 217 SER A N 1
ATOM 1643 C CA . SER A 1 217 ? -34.939 -0.539 59.167 1.00 95.81 217 SER A CA 1
ATOM 1644 C C . SER A 1 217 ? -36.438 -0.618 59.464 1.00 95.81 217 SER A C 1
ATOM 1646 O O . SER A 1 217 ? -36.867 -0.126 60.506 1.00 95.81 217 SER A O 1
ATOM 1648 N N . ALA A 1 218 ? -37.236 -1.208 58.570 1.00 97.12 218 ALA A N 1
ATOM 1649 C CA . ALA A 1 218 ? -38.675 -1.361 58.772 1.00 97.12 218 ALA A CA 1
ATOM 1650 C C . ALA A 1 218 ? -38.986 -2.319 59.933 1.00 97.12 218 ALA A C 1
ATOM 1652 O O . ALA A 1 218 ? -39.836 -2.011 60.768 1.00 97.12 218 ALA A O 1
ATOM 1653 N N . GLU A 1 219 ? -38.262 -3.437 60.026 1.00 97.12 219 GLU A N 1
ATOM 1654 C CA . GLU A 1 219 ? -38.371 -4.398 61.129 1.00 97.12 219 GLU A CA 1
ATOM 1655 C C . GLU A 1 219 ? -38.004 -3.755 62.475 1.00 97.12 219 GLU A C 1
ATOM 1657 O O . GLU A 1 219 ? -38.735 -3.913 63.453 1.00 97.12 219 GLU A O 1
ATOM 1662 N N . LEU A 1 220 ? -36.930 -2.956 62.522 1.00 97.00 220 LEU A N 1
ATOM 1663 C CA . LEU A 1 220 ? -36.530 -2.225 63.727 1.00 97.00 220 LEU A CA 1
ATOM 1664 C C . LEU A 1 220 ? -37.579 -1.183 64.141 1.00 97.00 220 LEU A C 1
ATOM 1666 O O . LEU A 1 220 ? -37.895 -1.069 65.325 1.00 97.00 220 LEU A O 1
ATOM 1670 N N . SER A 1 221 ? -38.135 -0.430 63.187 1.00 95.56 221 SER A N 1
ATOM 1671 C CA . SER A 1 221 ? -39.216 0.522 63.466 1.00 95.56 221 SER A CA 1
ATOM 1672 C C . SER A 1 221 ? -40.465 -0.175 64.006 1.00 95.56 221 SER A C 1
ATOM 1674 O O . SER A 1 221 ? -41.040 0.301 64.982 1.00 95.56 221 SER A O 1
ATOM 1676 N N . ALA A 1 222 ? -40.854 -1.316 63.430 1.00 96.75 222 ALA A N 1
ATOM 1677 C CA . ALA A 1 222 ? -41.985 -2.104 63.916 1.00 96.75 222 ALA A CA 1
ATOM 1678 C C . ALA A 1 222 ? -41.740 -2.654 65.332 1.00 96.75 222 ALA A C 1
ATOM 1680 O O . ALA A 1 222 ? -42.627 -2.585 66.180 1.00 96.75 222 ALA A O 1
ATOM 1681 N N . ALA A 1 223 ? -40.529 -3.146 65.616 1.00 95.56 223 ALA A N 1
ATOM 1682 C CA . ALA A 1 223 ? -40.153 -3.614 66.948 1.00 95.56 223 ALA A CA 1
ATOM 1683 C C . ALA A 1 223 ? -40.181 -2.481 67.990 1.00 95.56 223 ALA A C 1
ATOM 1685 O O . ALA A 1 223 ? -40.687 -2.671 69.095 1.00 95.56 223 ALA A O 1
ATOM 1686 N N . LEU A 1 224 ? -39.687 -1.290 67.634 1.00 95.69 224 LEU A N 1
ATOM 1687 C CA . LEU A 1 224 ? -39.734 -0.112 68.504 1.00 95.69 224 LEU A CA 1
ATOM 1688 C C . LEU A 1 224 ? -41.167 0.348 68.788 1.00 95.69 224 LEU A C 1
ATOM 1690 O O . LEU A 1 224 ? -41.466 0.714 69.924 1.00 95.69 224 LEU A O 1
ATOM 1694 N N . GLU A 1 225 ? -42.047 0.328 67.788 1.00 94.31 225 GLU A N 1
ATOM 1695 C CA . GLU A 1 225 ? -43.455 0.681 67.985 1.00 94.31 225 GLU A CA 1
ATOM 1696 C C . GLU A 1 225 ? -44.156 -0.332 68.898 1.00 94.31 225 GLU A C 1
ATOM 1698 O O . GLU A 1 225 ? -44.840 0.053 69.843 1.00 94.31 225 GLU A O 1
ATOM 1703 N N . GLN A 1 226 ? -43.882 -1.625 68.712 1.00 92.50 226 GLN A N 1
ATOM 1704 C CA . GLN A 1 226 ? -44.406 -2.675 69.580 1.00 92.50 226 GLN A CA 1
ATOM 1705 C C . GLN A 1 226 ? -43.949 -2.510 71.041 1.00 92.50 226 GLN A C 1
ATOM 1707 O O . GLN A 1 226 ? -44.738 -2.698 71.967 1.00 92.50 226 GLN A O 1
ATOM 1712 N N . GLU A 1 227 ? -42.686 -2.141 71.270 1.00 89.12 227 GLU A N 1
ATOM 1713 C CA . GLU A 1 227 ? -42.183 -1.842 72.616 1.00 89.12 227 GLU A CA 1
ATOM 1714 C C . GLU A 1 227 ? -42.841 -0.596 73.221 1.00 89.12 227 GLU A C 1
ATOM 1716 O O . GLU A 1 227 ? -43.177 -0.592 74.407 1.00 89.12 227 GLU A O 1
ATOM 1721 N N . ARG A 1 228 ? -43.095 0.448 72.421 1.00 88.12 228 ARG A N 1
ATOM 1722 C CA . ARG A 1 228 ? -43.836 1.632 72.885 1.00 88.12 228 ARG A CA 1
ATOM 1723 C C . ARG A 1 228 ? -45.262 1.291 73.291 1.00 88.12 228 ARG A C 1
ATOM 1725 O O . ARG A 1 228 ? -45.693 1.733 74.353 1.00 88.12 228 ARG A O 1
ATOM 1732 N N . GLU A 1 229 ? -45.970 0.486 72.504 1.00 87.38 229 GLU A N 1
ATOM 1733 C CA . GLU A 1 229 ? -47.311 0.009 72.856 1.00 87.38 229 GLU A CA 1
ATOM 1734 C C . GLU A 1 229 ? -47.297 -0.814 74.153 1.00 87.38 229 GLU A C 1
ATOM 1736 O O . GLU A 1 229 ? -48.138 -0.600 75.030 1.00 87.38 229 GLU A O 1
ATOM 1741 N N . ARG A 1 230 ? -46.309 -1.705 74.330 1.00 84.44 230 ARG A N 1
ATOM 1742 C CA . ARG A 1 230 ? -46.140 -2.475 75.576 1.00 84.44 230 ARG A CA 1
ATOM 1743 C C . ARG A 1 230 ? -45.883 -1.584 76.788 1.00 84.44 230 ARG A C 1
ATOM 1745 O O . ARG A 1 230 ? -46.446 -1.845 77.848 1.00 84.44 230 ARG A O 1
ATOM 1752 N N . ALA A 1 231 ? -45.045 -0.559 76.644 1.00 81.25 231 ALA A N 1
ATOM 1753 C CA . ALA A 1 231 ? -44.710 0.365 77.725 1.00 81.25 231 ALA A CA 1
ATOM 1754 C C . ALA A 1 231 ? -45.851 1.347 78.053 1.00 81.25 231 ALA A C 1
ATOM 1756 O O . ALA A 1 231 ? -45.998 1.749 79.205 1.00 81.25 231 ALA A O 1
ATOM 1757 N N . ALA A 1 232 ? -46.660 1.736 77.062 1.00 78.88 232 ALA A N 1
ATOM 1758 C CA . ALA A 1 232 ? -47.808 2.627 77.244 1.00 78.88 232 ALA A CA 1
ATOM 1759 C C . ALA A 1 232 ? -49.067 1.906 77.765 1.00 78.88 232 ALA A C 1
ATOM 1761 O O . ALA A 1 232 ? -49.973 2.552 78.298 1.00 78.88 232 ALA A O 1
ATOM 1762 N N . GLY A 1 233 ? -49.146 0.580 77.619 1.00 69.50 233 GLY A N 1
ATOM 1763 C CA . GLY A 1 233 ? -50.253 -0.220 78.135 1.00 69.50 233 GLY A CA 1
ATOM 1764 C C . GLY A 1 233 ? -50.329 -0.206 79.672 1.00 69.50 233 GLY A C 1
ATOM 1765 O O . GLY A 1 233 ? -49.299 -0.181 80.348 1.00 69.50 233 GLY A O 1
ATOM 1766 N N . PRO A 1 234 ? -51.534 -0.252 80.275 1.00 65.31 234 PRO A N 1
ATOM 1767 C CA . PRO A 1 234 ? -51.668 -0.341 81.723 1.00 65.31 234 PRO A CA 1
ATOM 1768 C C . PRO A 1 234 ? -51.010 -1.630 82.227 1.00 65.31 234 PRO A C 1
ATOM 1770 O O . PRO A 1 234 ? -51.469 -2.732 81.922 1.00 65.31 234 PRO A O 1
ATOM 1773 N N . HIS A 1 235 ? -49.939 -1.492 83.015 1.00 71.75 235 HIS A N 1
ATOM 1774 C CA . HIS A 1 235 ? -49.267 -2.634 83.628 1.00 71.75 235 HIS A CA 1
ATOM 1775 C C . HIS A 1 235 ? -50.299 -3.477 84.399 1.00 71.75 235 HIS A C 1
ATOM 1777 O O . HIS A 1 235 ? -50.950 -2.944 85.305 1.00 71.75 235 HIS A O 1
ATOM 1783 N N . PRO A 1 236 ? -50.453 -4.780 84.091 1.00 71.88 236 PRO A N 1
ATOM 1784 C CA . PRO A 1 236 ? -51.477 -5.628 84.705 1.00 71.88 236 PRO A CA 1
ATOM 1785 C C . PRO A 1 236 ? -51.438 -5.613 86.239 1.00 71.88 236 PRO A C 1
ATOM 1787 O O . PRO A 1 236 ? -52.479 -5.653 86.890 1.00 71.88 236 PRO A O 1
ATOM 1790 N N . SER A 1 237 ? -50.244 -5.477 86.825 1.00 71.44 237 SER A N 1
ATOM 1791 C CA . SER A 1 237 ? -50.046 -5.342 88.272 1.00 71.44 237 SER A CA 1
ATOM 1792 C C . SER A 1 237 ? -50.571 -4.017 88.835 1.00 71.44 237 SER A C 1
ATOM 1794 O O . SER A 1 237 ? -51.151 -3.994 89.920 1.00 71.44 237 SER A O 1
ATOM 1796 N N . VAL A 1 238 ? -50.418 -2.915 88.097 1.00 78.06 238 VAL A N 1
ATOM 1797 C CA . VAL A 1 238 ? -50.894 -1.584 88.493 1.00 78.06 238 VAL A CA 1
ATOM 1798 C C . VAL A 1 238 ? -52.412 -1.514 88.378 1.00 78.06 238 VAL A C 1
ATOM 1800 O O . VAL A 1 238 ? -53.068 -1.048 89.306 1.00 78.06 238 VAL A O 1
ATOM 1803 N N . ALA A 1 239 ? -52.985 -2.046 87.296 1.00 78.25 239 ALA A N 1
ATOM 1804 C CA . ALA A 1 239 ? -54.434 -2.140 87.136 1.00 78.25 239 ALA A CA 1
ATOM 1805 C C . ALA A 1 239 ? -55.075 -3.010 88.235 1.00 78.25 239 ALA A C 1
ATOM 1807 O O . ALA A 1 239 ? -56.077 -2.614 88.835 1.00 78.25 239 ALA A O 1
ATOM 1808 N N . ALA A 1 240 ? -54.464 -4.156 88.560 1.00 78.62 240 ALA A N 1
ATOM 1809 C CA . ALA A 1 240 ? -54.915 -5.018 89.652 1.00 78.62 240 ALA A CA 1
ATOM 1810 C C . ALA A 1 240 ? -54.824 -4.320 91.020 1.00 78.62 240 ALA A C 1
ATOM 1812 O O . ALA A 1 240 ? -55.771 -4.378 91.805 1.00 78.62 240 ALA A O 1
ATOM 1813 N N . SER A 1 241 ? -53.723 -3.610 91.284 1.00 78.94 241 SER A N 1
ATOM 1814 C CA . SER A 1 241 ? -53.526 -2.845 92.521 1.00 78.94 241 SER A CA 1
ATOM 1815 C C . SER A 1 241 ? -54.538 -1.701 92.665 1.00 78.94 241 SER A C 1
ATOM 1817 O O . SER A 1 241 ? -55.141 -1.535 93.722 1.00 78.94 241 SER A O 1
ATOM 1819 N N . GLN A 1 242 ? -54.822 -0.960 91.589 1.00 85.50 242 GLN A N 1
ATOM 1820 C CA . GLN A 1 242 ? -55.832 0.105 91.595 1.00 85.50 242 GLN A CA 1
ATOM 1821 C C . GLN A 1 242 ? -57.249 -0.430 91.832 1.00 85.50 242 GLN A C 1
ATOM 1823 O O . GLN A 1 242 ? -58.029 0.192 92.553 1.00 85.50 242 GLN A O 1
ATOM 1828 N N . LEU A 1 243 ? -57.594 -1.584 91.251 1.00 89.00 243 LEU A N 1
ATOM 1829 C CA . LEU A 1 243 ? -58.885 -2.228 91.496 1.00 89.00 243 LEU A CA 1
ATOM 1830 C C . LEU A 1 243 ? -59.008 -2.695 92.953 1.00 89.00 243 LEU A C 1
ATOM 1832 O O . LEU A 1 243 ? -60.057 -2.501 93.568 1.00 89.00 243 LEU A O 1
ATOM 1836 N N . ALA A 1 244 ? -57.942 -3.270 93.515 1.00 87.44 244 ALA A N 1
ATOM 1837 C CA . ALA A 1 244 ? -57.893 -3.653 94.923 1.00 87.44 244 ALA A CA 1
ATOM 1838 C C . ALA A 1 244 ? -58.028 -2.431 95.848 1.00 87.44 244 ALA A C 1
ATOM 1840 O O . ALA A 1 244 ? -58.824 -2.460 96.785 1.00 87.44 244 ALA A O 1
ATOM 1841 N N . ALA A 1 245 ? -57.337 -1.331 95.537 1.00 88.38 245 ALA A N 1
ATOM 1842 C CA . ALA A 1 245 ? -57.432 -0.082 96.287 1.00 88.38 245 ALA A CA 1
ATOM 1843 C C . ALA A 1 245 ? -58.845 0.523 96.237 1.00 88.38 245 ALA A C 1
ATOM 1845 O O . ALA A 1 245 ? -59.356 0.964 97.264 1.00 88.38 245 ALA A O 1
ATOM 1846 N N . LYS A 1 246 ? -59.513 0.497 95.072 1.00 92.94 246 LYS A N 1
ATOM 1847 C CA . LYS A 1 246 ? -60.914 0.935 94.955 1.00 92.94 246 LYS A CA 1
ATOM 1848 C C . LYS A 1 246 ? -61.848 0.099 95.828 1.00 92.94 246 LYS A C 1
ATOM 1850 O O . LYS A 1 246 ? -62.652 0.668 96.553 1.00 92.94 246 LYS A O 1
ATOM 1855 N N . ARG A 1 247 ? -61.703 -1.231 95.808 1.00 92.62 247 ARG A N 1
ATOM 1856 C CA . ARG A 1 247 ? -62.519 -2.129 96.642 1.00 92.62 247 ARG A CA 1
ATOM 1857 C C . ARG A 1 247 ? -62.328 -1.868 98.134 1.00 92.62 247 ARG A C 1
ATOM 1859 O O . ARG A 1 247 ? -63.316 -1.774 98.850 1.00 92.62 247 ARG A O 1
ATOM 1866 N N . ALA A 1 248 ? -61.084 -1.694 98.576 1.00 91.94 248 ALA A N 1
ATOM 1867 C CA . ALA A 1 248 ? -60.789 -1.361 99.967 1.00 91.94 248 ALA A CA 1
ATOM 1868 C C . ALA A 1 248 ? -61.406 -0.010 100.374 1.00 91.94 248 ALA A C 1
ATOM 1870 O O . ALA A 1 248 ? -61.955 0.123 101.464 1.00 91.94 248 ALA A O 1
ATOM 1871 N N . LEU A 1 249 ? -61.369 0.987 99.484 1.00 93.81 249 LEU A N 1
ATOM 1872 C CA . LEU A 1 249 ? -61.963 2.298 99.741 1.00 93.81 249 LEU A CA 1
ATOM 1873 C C . LEU A 1 249 ? -63.496 2.233 99.830 1.00 93.81 249 LEU A C 1
ATOM 1875 O O . LEU A 1 249 ? -64.082 2.880 100.696 1.00 93.81 249 LEU A O 1
ATOM 1879 N N . ASP A 1 250 ? -64.142 1.434 98.981 1.00 94.44 250 ASP A N 1
ATOM 1880 C CA . ASP A 1 250 ? -65.589 1.199 99.049 1.00 94.44 250 ASP A CA 1
ATOM 1881 C C . ASP A 1 250 ? -65.990 0.454 100.335 1.00 94.44 250 ASP A C 1
ATOM 1883 O O . ASP A 1 250 ? -67.032 0.746 100.923 1.00 94.44 250 ASP A O 1
ATOM 1887 N N . GLU A 1 251 ? -65.164 -0.482 100.808 1.00 94.69 251 GLU A N 1
ATOM 1888 C CA . GLU A 1 251 ? -65.372 -1.164 102.091 1.00 94.69 251 GLU A CA 1
ATOM 1889 C C . GLU A 1 251 ? -65.261 -0.207 103.282 1.00 94.69 251 GLU A C 1
ATOM 1891 O O . GLU A 1 251 ? -66.124 -0.229 104.159 1.00 94.69 251 GLU A O 1
ATOM 1896 N N . GLU A 1 252 ? -64.252 0.666 103.306 1.00 93.69 252 GLU A N 1
ATOM 1897 C CA . GLU A 1 252 ? -64.120 1.677 104.361 1.00 93.69 252 GLU A CA 1
ATOM 1898 C C . GLU A 1 252 ? -65.281 2.678 104.340 1.00 93.69 252 GLU A C 1
ATOM 1900 O O . GLU A 1 252 ? -65.817 3.008 105.396 1.00 93.69 252 GLU A O 1
ATOM 1905 N N . ARG A 1 253 ? -65.758 3.097 103.159 1.00 93.31 253 ARG A N 1
ATOM 1906 C CA . ARG A 1 253 ? -66.959 3.946 103.052 1.00 93.31 253 ARG A CA 1
ATOM 1907 C C . ARG A 1 253 ? -68.190 3.285 103.665 1.00 93.31 253 ARG A C 1
ATOM 1909 O O . ARG A 1 253 ? -68.892 3.933 104.431 1.00 93.31 253 ARG A O 1
ATOM 1916 N N . ARG A 1 254 ? -68.411 1.993 103.404 1.00 94.25 254 ARG A N 1
ATOM 1917 C CA . ARG A 1 254 ? -69.514 1.240 104.026 1.00 94.25 254 ARG A CA 1
ATOM 1918 C C . ARG A 1 254 ? -69.378 1.165 105.544 1.00 94.25 254 ARG A C 1
ATOM 1920 O O . ARG A 1 254 ? -70.377 1.284 106.244 1.00 94.25 254 ARG A O 1
ATOM 1927 N N . LYS A 1 255 ? -68.162 0.976 106.069 1.00 93.50 255 LYS A N 1
ATOM 1928 C CA . LYS A 1 255 ? -67.929 0.997 107.524 1.00 93.50 255 LYS A CA 1
ATOM 1929 C C . LYS A 1 255 ? -68.228 2.369 108.119 1.00 93.50 255 LYS A C 1
ATOM 1931 O O . LYS A 1 255 ? -68.854 2.431 109.169 1.00 93.50 255 LYS A O 1
ATOM 1936 N N . VAL A 1 256 ? -67.814 3.450 107.457 1.00 94.62 256 VAL A N 1
ATOM 1937 C CA . VAL A 1 256 ? -68.127 4.819 107.892 1.00 94.62 256 VAL A CA 1
ATOM 1938 C C . VAL A 1 256 ? -69.636 5.054 107.889 1.00 94.62 256 VAL A C 1
ATOM 1940 O O . VAL A 1 256 ? -70.156 5.520 108.894 1.00 94.62 256 VAL A O 1
ATOM 1943 N N . GLU A 1 257 ? -70.351 4.657 106.834 1.00 94.38 257 GLU A N 1
ATOM 1944 C CA . GLU A 1 257 ? -71.818 4.761 106.778 1.00 94.38 257 GLU A CA 1
ATOM 1945 C C . GLU A 1 257 ? -72.497 3.990 107.923 1.00 94.38 257 GLU A C 1
ATOM 1947 O O . GLU A 1 257 ? -73.425 4.503 108.548 1.00 94.38 257 GLU A O 1
ATOM 1952 N N . LEU A 1 258 ? -72.018 2.783 108.245 1.00 93.75 258 LEU A N 1
ATOM 1953 C CA . LEU A 1 258 ? -72.516 2.011 109.388 1.00 93.75 258 LEU A CA 1
ATOM 1954 C C . LEU A 1 258 ? -72.229 2.715 110.719 1.00 93.75 258 LEU A C 1
ATOM 1956 O O . LEU A 1 258 ? -73.127 2.847 111.545 1.00 93.75 258 LEU A O 1
ATOM 1960 N N . LEU A 1 259 ? -71.011 3.221 110.916 1.00 93.44 259 LEU A N 1
ATOM 1961 C CA . LEU A 1 259 ? -70.645 3.960 112.126 1.00 93.44 259 LEU A CA 1
ATOM 1962 C C . LEU A 1 259 ? -71.445 5.261 112.272 1.00 93.44 259 LEU A C 1
ATOM 1964 O O . LEU A 1 259 ? -71.809 5.635 113.384 1.00 93.44 259 LEU A O 1
ATOM 1968 N N . GLU A 1 260 ? -71.755 5.951 111.175 1.00 92.19 260 GLU A N 1
ATOM 1969 C CA . GLU A 1 260 ? -72.629 7.127 111.176 1.00 92.19 260 GLU A CA 1
ATOM 1970 C C . GLU A 1 260 ? -74.076 6.759 111.546 1.00 92.19 260 GLU A C 1
ATOM 1972 O O . GLU A 1 260 ? -74.712 7.470 112.332 1.00 92.19 260 GLU A O 1
ATOM 1977 N N . GLN A 1 261 ? -74.595 5.629 111.055 1.00 90.25 261 GLN A N 1
ATOM 1978 C CA . GLN A 1 261 ? -75.898 5.089 111.470 1.00 90.25 261 GLN A CA 1
ATOM 1979 C C . GLN A 1 261 ? -75.915 4.715 112.962 1.00 90.25 261 GLN A C 1
ATOM 1981 O O . GLN A 1 261 ? -76.864 5.037 113.680 1.00 90.25 261 GLN A O 1
ATOM 1986 N N . GLU A 1 262 ? -74.851 4.095 113.467 1.00 91.06 262 GLU A N 1
ATOM 1987 C CA . GLU A 1 262 ? -74.710 3.779 114.891 1.00 91.06 262 GLU A CA 1
ATOM 1988 C C . GLU A 1 262 ? -74.626 5.053 115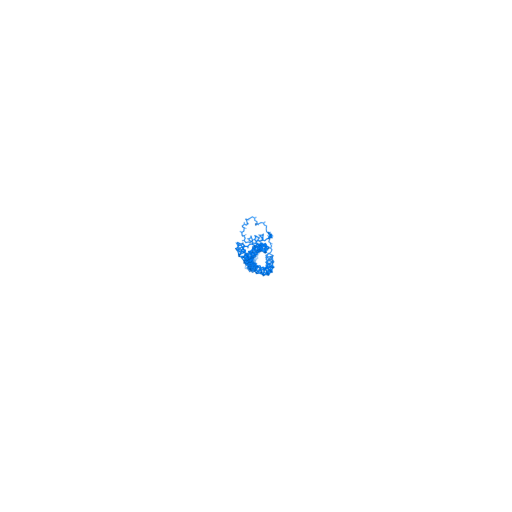.747 1.00 91.06 262 GLU A C 1
ATOM 1990 O O . GLU A 1 262 ? -75.313 5.159 116.763 1.00 91.06 262 GLU A O 1
ATOM 1995 N N . LEU A 1 263 ? -73.857 6.062 115.319 1.00 90.38 263 LEU A N 1
ATOM 1996 C CA . LEU A 1 263 ? -73.744 7.355 116.005 1.00 90.38 263 LEU A CA 1
ATOM 1997 C C . LEU A 1 263 ? -75.064 8.125 116.029 1.00 90.38 263 LEU A C 1
ATOM 1999 O O . LEU A 1 263 ? -75.404 8.730 117.046 1.00 90.38 263 LEU A O 1
ATOM 2003 N N . THR A 1 264 ? -75.807 8.136 114.924 1.00 90.56 264 THR A N 1
ATOM 2004 C CA . THR A 1 264 ? -77.129 8.779 114.861 1.00 90.56 264 THR A CA 1
ATOM 2005 C C . THR A 1 264 ? -78.129 8.066 115.765 1.00 90.56 264 THR A C 1
ATOM 2007 O O . THR A 1 264 ? -78.828 8.733 116.528 1.00 90.56 264 THR A O 1
ATOM 2010 N N . THR A 1 265 ? -78.119 6.732 115.779 1.00 90.38 265 THR A N 1
ATOM 2011 C CA . THR A 1 265 ? -78.921 5.922 116.708 1.00 90.38 265 THR A CA 1
ATOM 2012 C C . THR A 1 265 ? -78.546 6.208 118.167 1.00 90.38 265 THR A C 1
ATOM 2014 O O . THR A 1 265 ? -79.420 6.461 118.992 1.00 90.38 265 THR A O 1
ATOM 2017 N N . ALA A 1 266 ? -77.251 6.252 118.495 1.00 84.69 266 ALA A N 1
ATOM 2018 C CA . ALA A 1 266 ? -76.764 6.567 119.839 1.00 84.69 266 ALA A CA 1
ATOM 2019 C C . ALA A 1 266 ? -77.117 8.000 120.284 1.00 84.69 266 ALA A C 1
ATOM 2021 O O . ALA A 1 266 ? -77.401 8.245 121.454 1.00 84.69 266 ALA A O 1
ATOM 2022 N N . ARG A 1 267 ? -77.130 8.969 119.362 1.00 87.12 267 ARG A N 1
ATOM 2023 C CA . ARG A 1 267 ? -77.603 10.333 119.652 1.00 87.12 267 ARG A CA 1
ATOM 2024 C C . ARG A 1 267 ? -79.103 10.358 119.930 1.00 87.12 267 ARG A C 1
ATOM 2026 O O . ARG A 1 267 ? -79.506 10.962 120.915 1.00 87.12 267 ARG A O 1
ATOM 2033 N N . GLN A 1 268 ? -79.908 9.656 119.129 1.00 84.75 268 GLN A N 1
ATOM 2034 C CA . GLN A 1 268 ? -81.353 9.537 119.356 1.00 84.75 268 GLN A CA 1
ATOM 2035 C C . GLN A 1 268 ? -81.674 8.890 120.710 1.00 84.75 268 GLN A C 1
ATOM 2037 O O . GLN A 1 268 ? -82.582 9.350 121.400 1.00 84.75 268 GLN A O 1
ATOM 2042 N N . THR A 1 269 ? -80.924 7.863 121.128 1.00 81.56 269 THR A N 1
ATOM 2043 C CA . THR A 1 269 ? -81.111 7.249 122.452 1.00 81.56 269 THR A CA 1
ATOM 2044 C C . THR A 1 269 ? -80.701 8.188 123.586 1.00 81.56 269 THR A C 1
ATOM 2046 O O . THR A 1 269 ? -81.416 8.268 124.582 1.00 81.56 269 THR A O 1
ATOM 2049 N N . ILE A 1 270 ? -79.611 8.950 123.443 1.00 83.00 270 ILE A N 1
ATOM 2050 C CA . ILE A 1 270 ? -79.215 9.976 124.425 1.00 83.00 270 ILE A CA 1
ATOM 2051 C C . ILE A 1 270 ? -80.261 11.098 124.521 1.00 83.00 270 ILE A C 1
ATOM 2053 O O . ILE A 1 270 ? -80.596 11.510 125.631 1.00 83.00 270 ILE A O 1
ATOM 2057 N N . ASP A 1 271 ? -80.789 11.585 123.397 1.00 80.62 271 ASP A N 1
ATOM 2058 C CA . ASP A 1 271 ? -81.821 12.628 123.390 1.00 80.62 271 ASP A CA 1
ATOM 2059 C C . ASP A 1 271 ? -83.126 12.124 124.027 1.00 80.62 271 ASP A C 1
ATOM 2061 O O . ASP A 1 271 ? -83.698 12.820 124.866 1.00 80.62 271 ASP A O 1
ATOM 2065 N N . ALA A 1 272 ? -83.535 10.881 123.742 1.00 74.12 272 ALA A N 1
ATOM 2066 C CA . ALA A 1 272 ? -84.683 10.244 124.392 1.00 74.12 272 ALA A CA 1
ATOM 2067 C C . ALA A 1 272 ? -84.508 10.114 125.918 1.00 74.12 272 ALA A C 1
ATOM 2069 O O . ALA A 1 272 ? -85.467 10.302 126.668 1.00 74.12 272 ALA A O 1
ATOM 2070 N N . LEU A 1 273 ? -83.285 9.845 126.392 1.00 75.62 273 LEU A N 1
ATOM 2071 C CA . LEU A 1 273 ? -82.958 9.811 127.822 1.00 75.62 273 LEU A CA 1
ATOM 2072 C C . LEU A 1 273 ? -82.933 11.210 128.465 1.00 75.62 273 LEU A C 1
ATOM 2074 O O . LEU A 1 273 ? -83.169 11.322 129.665 1.00 75.62 273 LEU A O 1
ATOM 2078 N N . LYS A 1 274 ? -82.673 12.277 127.696 1.00 70.44 274 LYS A N 1
ATOM 2079 C CA . LYS A 1 274 ? -82.650 13.668 128.188 1.00 70.44 274 LYS A CA 1
ATOM 2080 C C . LYS A 1 274 ? -84.023 14.336 128.244 1.00 70.44 274 LYS A C 1
ATOM 2082 O O . LYS A 1 274 ? -84.211 15.207 129.082 1.00 70.44 274 LYS A O 1
ATOM 2087 N N . THR A 1 275 ? -84.966 13.968 127.377 1.00 64.19 275 THR A N 1
ATOM 2088 C CA . THR A 1 275 ? -86.334 14.529 127.378 1.00 64.19 275 THR A CA 1
ATOM 2089 C C . THR A 1 275 ? -87.308 13.788 128.303 1.00 64.19 275 THR A C 1
ATOM 2091 O O . THR A 1 275 ? -88.459 14.196 128.424 1.00 64.19 275 THR A O 1
ATOM 2094 N N . GLY A 1 276 ? -86.869 12.685 128.921 1.00 55.78 276 GLY A N 1
ATOM 2095 C CA . GLY A 1 276 ? -87.650 11.861 129.852 1.00 55.78 276 GLY A CA 1
ATOM 2096 C C . GLY A 1 276 ? -87.357 12.089 131.343 1.00 55.78 276 GLY A C 1
ATOM 2097 O O . GLY A 1 276 ? -87.786 11.269 132.153 1.00 55.78 276 GLY A O 1
ATOM 2098 N N . ALA A 1 277 ? -86.631 13.153 131.701 1.00 48.72 277 ALA A N 1
ATOM 2099 C CA . ALA A 1 277 ? -86.337 13.578 133.075 1.00 48.72 277 ALA A CA 1
ATOM 2100 C C . ALA A 1 277 ? -86.810 15.021 133.295 1.00 48.72 277 ALA A C 1
ATOM 2102 O O . ALA A 1 277 ? -87.273 15.314 134.419 1.00 48.72 277 ALA A O 1
#

Radius of gyration: 62.78 Å; chains: 1; bounding box: 140×32×199 Å

pLDDT: mean 81.76, std 19.26, range [28.75, 98.12]